Protein AF-A0A2S5RHC5-F1 (afdb_monomer_lite)

pLDDT: mean 72.17, std 14.77, range [28.19, 92.06]

Radius of gyration: 17.23 Å; chains: 1; bounding box: 43×35×52 Å

Structure (mmCIF, N/CA/C/O backbone):
data_AF-A0A2S5RHC5-F1
#
_entry.id   AF-A0A2S5RHC5-F1
#
loop_
_atom_site.group_PDB
_atom_site.id
_atom_site.type_symbol
_atom_site.label_atom_id
_atom_site.label_alt_id
_atom_site.label_comp_id
_atom_site.label_asym_id
_atom_site.label_entity_id
_atom_site.label_seq_id
_atom_site.pdbx_PDB_ins_code
_atom_site.Cartn_x
_atom_site.Cartn_y
_atom_site.Cartn_z
_atom_site.occupancy
_atom_site.B_iso_or_equiv
_atom_site.auth_seq_id
_atom_site.auth_comp_id
_atom_site.auth_asym_id
_atom_site.auth_atom_id
_atom_site.pdbx_PDB_model_num
ATOM 1 N N . MET A 1 1 ? 6.917 -11.623 29.628 1.00 33.06 1 MET A N 1
ATOM 2 C CA . MET A 1 1 ? 6.785 -12.112 28.233 1.00 33.06 1 MET A CA 1
ATOM 3 C C . MET A 1 1 ? 5.371 -12.634 27.978 1.00 33.06 1 MET A C 1
ATOM 5 O O . MET A 1 1 ? 5.090 -13.778 28.301 1.00 33.06 1 MET A O 1
ATOM 9 N N . LYS A 1 2 ? 4.450 -11.821 27.444 1.00 28.42 2 LYS A N 1
ATOM 10 C CA . LYS A 1 2 ? 3.124 -12.288 26.992 1.00 28.42 2 LYS A CA 1
ATOM 11 C C . LYS A 1 2 ? 2.667 -11.474 25.776 1.00 28.42 2 LYS A C 1
ATOM 13 O O . LYS A 1 2 ? 2.863 -10.267 25.736 1.00 28.42 2 LYS A O 1
ATOM 18 N N . ASN A 1 3 ? 2.019 -12.173 24.840 1.00 28.19 3 ASN A N 1
ATOM 19 C CA . ASN A 1 3 ? 1.296 -11.708 23.644 1.00 28.19 3 ASN A CA 1
ATOM 20 C C . ASN A 1 3 ? 2.018 -11.697 22.281 1.00 28.19 3 ASN A C 1
ATOM 22 O O . ASN A 1 3 ? 1.861 -10.777 21.483 1.00 28.19 3 ASN A O 1
ATOM 26 N N . HIS A 1 4 ? 2.568 -12.852 21.891 1.00 30.36 4 HIS A N 1
ATOM 27 C CA . HIS A 1 4 ? 2.699 -13.261 20.477 1.00 30.36 4 HIS A CA 1
ATOM 28 C C . HIS A 1 4 ? 1.343 -13.553 19.770 1.00 30.36 4 HIS A C 1
ATOM 30 O O . HIS A 1 4 ? 1.299 -14.203 18.727 1.00 30.36 4 HIS A O 1
ATOM 36 N N . LYS A 1 5 ? 0.204 -13.052 20.277 1.00 34.59 5 LYS A N 1
ATOM 37 C CA . LYS A 1 5 ? -1.137 -13.277 19.690 1.00 34.59 5 LYS A CA 1
ATOM 38 C C . LYS A 1 5 ? -1.526 -12.307 18.557 1.00 34.59 5 LYS A C 1
ATOM 40 O O . LYS A 1 5 ? -2.618 -12.429 18.015 1.00 34.59 5 LYS A O 1
ATOM 45 N N . LYS A 1 6 ? -0.654 -11.382 18.132 1.00 39.94 6 LYS A N 1
ATOM 46 C CA . LYS A 1 6 ? -0.991 -10.362 17.109 1.00 39.94 6 LYS A CA 1
ATOM 47 C C . LYS A 1 6 ? -0.843 -10.798 15.636 1.00 39.94 6 LYS A C 1
ATOM 49 O O . LYS A 1 6 ? -1.181 -10.027 14.750 1.00 39.94 6 LYS A O 1
ATOM 54 N N . ILE A 1 7 ? -0.390 -12.021 15.333 1.00 42.44 7 ILE A N 1
ATOM 55 C CA . ILE A 1 7 ? -0.030 -12.422 13.948 1.00 42.44 7 ILE A CA 1
ATOM 56 C C . ILE A 1 7 ? -1.183 -13.106 13.167 1.00 42.44 7 ILE A C 1
ATOM 58 O O . ILE A 1 7 ? -1.062 -13.341 11.966 1.00 42.44 7 ILE A O 1
ATOM 62 N N . LYS A 1 8 ? -2.345 -13.376 13.785 1.00 50.81 8 LYS A N 1
ATOM 63 C CA . LYS A 1 8 ? -3.479 -14.057 13.113 1.00 50.81 8 LYS A CA 1
ATOM 64 C C . LYS A 1 8 ? -4.635 -13.144 12.670 1.00 50.81 8 LYS A C 1
ATOM 66 O O . LYS A 1 8 ? -5.456 -13.590 11.873 1.00 50.81 8 LYS A O 1
ATOM 71 N N . SER A 1 9 ? -4.710 -11.895 13.130 1.00 56.66 9 SER A N 1
ATOM 72 C CA . SER A 1 9 ? -5.911 -11.058 12.961 1.00 56.66 9 SER A CA 1
ATOM 73 C C . SER A 1 9 ? -6.223 -10.686 11.509 1.00 56.66 9 SER A C 1
ATOM 75 O O . SER A 1 9 ? -7.387 -10.716 11.141 1.00 56.66 9 SER A O 1
ATOM 77 N N . TYR A 1 10 ? -5.232 -10.416 10.651 1.00 64.62 10 TYR A N 1
ATOM 78 C CA . TYR A 1 10 ? -5.491 -9.987 9.262 1.00 64.62 10 TYR A CA 1
ATOM 79 C C . TYR A 1 10 ? -5.946 -11.131 8.337 1.00 64.62 10 TYR A C 1
ATOM 81 O O . TYR A 1 10 ? -6.842 -10.951 7.516 1.00 64.62 10 TYR A O 1
ATOM 89 N N . LYS A 1 11 ? -5.387 -12.345 8.493 1.00 64.56 11 LYS A N 1
ATOM 90 C CA . LYS A 1 11 ? -5.892 -13.528 7.769 1.00 64.56 11 LYS A CA 1
ATOM 91 C C . LYS A 1 11 ? -7.331 -13.824 8.181 1.00 64.56 11 LYS A C 1
ATOM 93 O O . LYS A 1 11 ? -8.146 -14.185 7.341 1.00 64.56 11 LYS A O 1
ATOM 98 N N . ILE A 1 12 ? -7.625 -13.658 9.471 1.00 68.56 12 ILE A N 1
ATOM 99 C CA . ILE A 1 12 ? -8.970 -13.797 10.030 1.00 68.56 12 ILE A CA 1
ATOM 100 C C . ILE A 1 12 ? -9.882 -12.676 9.516 1.00 68.56 12 ILE A C 1
ATOM 102 O O . ILE A 1 12 ? -11.012 -12.962 9.154 1.00 68.56 12 ILE A O 1
ATOM 106 N N . PHE A 1 13 ? -9.391 -11.442 9.389 1.00 72.44 13 PHE A N 1
ATOM 107 C CA . PHE A 1 13 ? -10.148 -10.296 8.888 1.00 72.44 13 PHE A CA 1
ATOM 108 C C . PHE A 1 13 ? -10.743 -10.566 7.503 1.00 72.44 13 PHE A C 1
ATOM 110 O O . PHE A 1 13 ? -11.962 -10.582 7.355 1.00 72.44 13 PHE A O 1
ATOM 117 N N . ILE A 1 14 ? -9.911 -10.898 6.511 1.00 71.56 14 ILE A N 1
ATOM 118 C CA . ILE A 1 14 ? -10.403 -11.189 5.156 1.00 71.56 14 ILE A CA 1
ATOM 119 C C . ILE A 1 14 ? -11.199 -12.505 5.115 1.00 71.56 14 ILE A C 1
ATOM 121 O O . ILE A 1 14 ? -12.231 -12.582 4.449 1.00 71.56 14 ILE A O 1
ATOM 125 N N . LYS A 1 15 ? -10.775 -13.539 5.860 1.00 76.31 15 LYS A N 1
ATOM 126 C CA . LYS A 1 15 ? -11.473 -14.837 5.896 1.00 76.31 15 LYS A CA 1
ATOM 127 C C . LYS A 1 15 ? -12.881 -14.733 6.491 1.00 76.31 15 LYS A C 1
ATOM 129 O O . LYS A 1 15 ? -13.803 -15.331 5.943 1.00 76.31 15 LYS A O 1
ATOM 134 N N . ASN A 1 16 ? -13.057 -13.978 7.572 1.00 78.00 16 ASN A N 1
ATOM 135 C CA . ASN A 1 16 ? -14.348 -13.807 8.244 1.00 78.00 16 ASN A CA 1
ATOM 136 C C . ASN A 1 16 ? -15.338 -13.015 7.389 1.00 78.00 16 ASN A C 1
ATOM 138 O O . ASN A 1 16 ? -16.538 -13.237 7.477 1.00 78.00 16 ASN A O 1
ATOM 142 N N . HIS A 1 17 ? -14.833 -12.155 6.508 1.00 77.25 17 HIS A N 1
ATOM 143 C CA . HIS A 1 17 ? -15.648 -11.359 5.600 1.00 77.25 17 HIS A CA 1
ATOM 144 C C . HIS A 1 17 ? -15.632 -11.925 4.174 1.00 77.25 17 HIS A C 1
ATOM 146 O O . HIS A 1 17 ? -15.928 -11.210 3.225 1.00 77.25 17 HIS A O 1
ATOM 152 N N . LYS A 1 18 ? -15.310 -13.215 3.986 1.00 82.75 18 LYS A N 1
ATOM 153 C CA . LYS A 1 18 ? -15.152 -13.822 2.652 1.00 82.75 18 LYS A CA 1
ATOM 154 C C . LYS A 1 18 ? 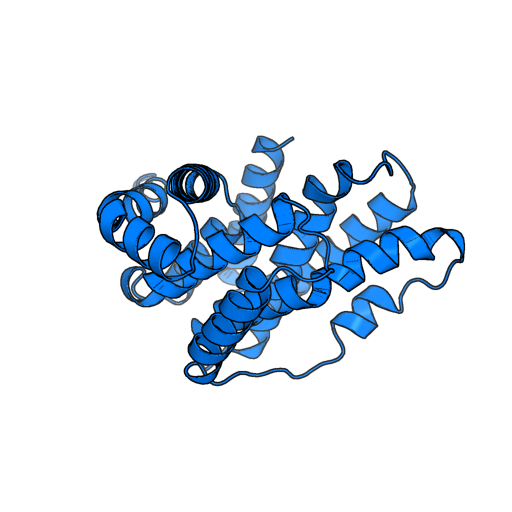-16.347 -13.567 1.727 1.00 82.75 18 LYS A C 1
ATOM 156 O O . LYS A 1 18 ? -16.134 -13.265 0.561 1.00 82.75 18 LYS A O 1
ATOM 161 N N . LYS A 1 19 ? -17.583 -13.666 2.229 1.00 82.94 19 LYS A N 1
ATOM 162 C CA . LYS A 1 19 ? -18.791 -13.397 1.426 1.00 82.94 19 LYS A CA 1
ATOM 163 C C . LYS A 1 19 ? -18.851 -11.942 0.949 1.00 82.94 19 LYS A C 1
ATOM 165 O O . LYS A 1 19 ? -19.176 -11.697 -0.204 1.00 82.94 19 LYS A O 1
ATOM 170 N N . ILE A 1 20 ? -18.498 -10.999 1.822 1.00 81.56 20 ILE A N 1
ATOM 171 C CA . ILE A 1 20 ? -18.487 -9.564 1.516 1.00 81.56 20 ILE A CA 1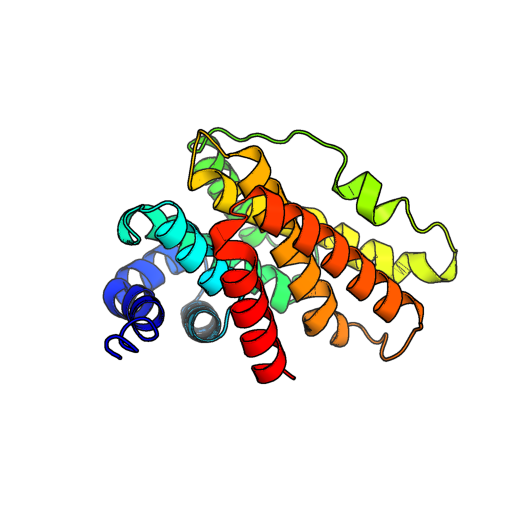
ATOM 172 C C . ILE A 1 20 ? -17.360 -9.262 0.521 1.00 81.56 20 ILE A C 1
ATOM 174 O O . ILE A 1 20 ? -17.606 -8.594 -0.473 1.00 81.56 20 ILE A O 1
ATOM 178 N N . PHE A 1 21 ? -16.170 -9.843 0.714 1.00 84.50 21 PHE A N 1
ATOM 179 C CA . PHE A 1 21 ? -15.061 -9.764 -0.241 1.00 84.50 21 PHE A CA 1
ATOM 180 C C . PHE A 1 21 ? -15.502 -10.235 -1.627 1.00 84.50 21 PHE A C 1
ATOM 182 O O . PHE A 1 21 ? -15.321 -9.529 -2.611 1.00 84.50 21 PHE A O 1
ATOM 189 N N . GLN A 1 22 ? -16.091 -11.434 -1.701 1.00 85.44 22 GLN A N 1
ATOM 190 C CA . GLN A 1 22 ? -16.540 -12.018 -2.962 1.00 85.44 22 GLN A CA 1
ATOM 191 C C . GLN A 1 22 ? -17.584 -11.136 -3.638 1.00 85.44 22 GLN A C 1
ATOM 193 O O . GLN A 1 22 ? -17.493 -10.943 -4.845 1.00 85.44 22 GLN A O 1
ATOM 198 N N . LYS A 1 23 ? -18.524 -10.579 -2.865 1.00 83.62 23 LYS A N 1
ATOM 199 C CA . LYS A 1 23 ? -19.531 -9.652 -3.375 1.00 83.62 23 LYS A CA 1
ATOM 200 C C . LYS A 1 23 ? -18.888 -8.394 -3.956 1.00 83.62 23 LYS A C 1
ATOM 202 O O . LYS A 1 23 ? -19.069 -8.156 -5.135 1.00 83.62 23 LYS A O 1
ATOM 207 N N . ILE A 1 24 ? -18.081 -7.664 -3.178 1.00 81.56 24 ILE A N 1
ATOM 208 C CA . ILE A 1 24 ? -17.430 -6.426 -3.643 1.00 81.56 24 ILE A CA 1
ATOM 209 C C . ILE A 1 24 ? -16.617 -6.697 -4.910 1.00 81.56 24 ILE A C 1
ATOM 211 O O . ILE A 1 24 ? -16.774 -6.003 -5.900 1.00 81.56 24 ILE A O 1
ATOM 215 N N . VAL A 1 25 ? -15.789 -7.744 -4.918 1.00 81.06 25 VAL A N 1
ATOM 216 C CA . VAL A 1 25 ? -14.954 -8.061 -6.085 1.00 81.06 25 VAL A CA 1
ATOM 217 C C . VAL A 1 25 ? -15.808 -8.463 -7.297 1.00 81.06 25 VAL A C 1
ATOM 219 O O . VAL A 1 25 ? -15.482 -8.079 -8.410 1.00 81.06 25 VAL A O 1
ATOM 222 N N . SER A 1 26 ? -16.924 -9.170 -7.108 1.00 82.38 26 SER A N 1
ATOM 223 C CA . SER A 1 26 ? -17.834 -9.500 -8.221 1.00 82.38 26 SER A CA 1
ATOM 224 C C . SER A 1 26 ? -18.594 -8.271 -8.730 1.00 82.38 26 SER A C 1
ATOM 226 O O . SER A 1 26 ? -18.752 -8.115 -9.936 1.00 82.38 26 SER A O 1
ATOM 228 N N . ASP A 1 27 ? -19.015 -7.375 -7.832 1.00 80.44 27 ASP A N 1
ATOM 229 C CA . ASP A 1 27 ? -19.667 -6.102 -8.172 1.00 80.44 27 ASP A CA 1
ATOM 230 C C . ASP A 1 27 ? -18.723 -5.209 -9.003 1.00 80.44 27 ASP A C 1
ATOM 232 O O . ASP A 1 27 ? -19.178 -4.419 -9.833 1.00 80.44 27 ASP A O 1
ATOM 236 N N . GLU A 1 28 ? -17.406 -5.371 -8.838 1.00 73.75 28 GLU A N 1
ATOM 237 C CA . GLU A 1 28 ? -16.359 -4.744 -9.656 1.00 73.75 28 GLU A CA 1
ATOM 238 C C . GLU A 1 28 ? -16.105 -5.435 -11.011 1.00 73.75 28 GLU A C 1
ATOM 240 O O . GLU A 1 28 ? -15.203 -5.029 -11.737 1.00 73.75 28 GLU A O 1
ATOM 245 N N . GLY A 1 29 ? -16.907 -6.436 -11.387 1.00 75.81 29 GLY A N 1
ATOM 246 C CA . GLY A 1 29 ? -16.862 -7.082 -12.704 1.00 75.81 29 GLY A CA 1
ATOM 247 C C . GLY A 1 29 ? -15.912 -8.276 -12.803 1.00 75.81 29 GLY A C 1
ATOM 248 O O . GLY A 1 29 ? -15.715 -8.810 -13.891 1.00 75.81 29 GLY A O 1
ATOM 249 N N . PHE A 1 30 ? -15.329 -8.726 -11.690 1.00 79.12 30 PHE A N 1
ATOM 250 C CA . PHE A 1 30 ? -14.419 -9.867 -11.702 1.00 79.12 30 PHE A CA 1
ATOM 251 C C . PHE A 1 30 ? -15.170 -11.198 -11.677 1.00 79.12 30 PHE A C 1
ATOM 253 O O . PHE A 1 30 ? -16.080 -11.416 -10.875 1.00 79.12 30 PHE A O 1
ATOM 260 N N . ASP A 1 31 ? -14.715 -12.142 -12.497 1.00 81.75 31 ASP A N 1
ATOM 261 C CA . ASP A 1 31 ? -15.273 -13.488 -12.525 1.00 81.75 31 ASP A CA 1
ATOM 262 C C . ASP A 1 31 ? -14.878 -14.321 -11.283 1.00 81.75 31 ASP A C 1
ATOM 264 O O . ASP A 1 31 ? -13.947 -14.021 -10.527 1.00 81.75 31 ASP A O 1
ATOM 268 N N . ASN A 1 32 ? -15.560 -15.451 -11.085 1.00 84.50 32 ASN A N 1
ATOM 269 C CA . ASN A 1 32 ? -15.313 -16.352 -9.954 1.00 84.50 32 ASN A CA 1
ATOM 270 C C . ASN A 1 32 ? -13.871 -16.902 -9.879 1.00 84.50 32 ASN A C 1
ATOM 272 O O . ASN A 1 32 ? -13.392 -17.234 -8.787 1.00 84.50 32 ASN A O 1
ATOM 276 N N . SER A 1 33 ? -13.183 -17.055 -11.012 1.00 85.25 33 SER A N 1
ATOM 277 C CA . SER A 1 33 ? -11.781 -17.484 -11.069 1.00 85.25 33 SER A CA 1
ATOM 278 C C . SER A 1 33 ? -10.860 -16.369 -10.576 1.00 85.25 33 SER A C 1
ATOM 280 O O . SER A 1 33 ? -10.027 -16.601 -9.693 1.00 85.25 33 SER A O 1
ATOM 282 N N . GLN A 1 34 ? -11.056 -15.148 -11.068 1.00 83.56 34 GLN A N 1
ATOM 283 C CA . GLN A 1 34 ? -10.333 -13.950 -10.658 1.00 83.56 34 GLN A CA 1
ATOM 284 C C . GLN A 1 34 ? -10.551 -13.664 -9.168 1.00 83.56 34 GLN A C 1
ATOM 286 O O . GLN A 1 34 ? -9.577 -13.547 -8.427 1.00 83.56 34 GLN A O 1
ATOM 291 N N . VAL A 1 35 ? -11.794 -13.708 -8.676 1.00 84.94 35 VAL A N 1
ATOM 292 C CA . VAL A 1 35 ? -12.130 -13.556 -7.246 1.00 84.94 35 VAL A CA 1
ATOM 293 C C . VAL A 1 35 ? -11.329 -14.531 -6.374 1.00 84.94 35 VAL A C 1
ATOM 295 O O . VAL A 1 35 ? -10.769 -14.148 -5.342 1.00 84.94 35 VAL A O 1
ATOM 298 N N . LYS A 1 36 ? -11.221 -15.806 -6.778 1.00 84.75 36 LYS A N 1
ATOM 299 C CA . LYS A 1 36 ? -10.418 -16.807 -6.052 1.00 84.75 36 LYS A CA 1
ATOM 300 C C . LYS A 1 36 ? -8.931 -16.452 -6.049 1.00 84.75 36 LYS A C 1
ATOM 302 O O . LYS A 1 36 ? -8.268 -16.660 -5.029 1.00 84.75 36 LYS A O 1
ATOM 307 N N . LYS A 1 37 ? -8.397 -15.943 -7.163 1.00 83.19 37 LYS A N 1
ATOM 308 C CA . LYS A 1 37 ? -6.991 -15.529 -7.262 1.00 83.19 37 LYS A CA 1
ATOM 309 C C . LYS A 1 37 ? -6.711 -14.290 -6.400 1.00 83.19 37 LYS A C 1
ATOM 311 O O . LYS A 1 37 ? -5.777 -14.332 -5.600 1.00 83.19 37 LYS A O 1
ATOM 316 N N . ILE A 1 38 ? -7.565 -13.265 -6.440 1.00 82.75 38 ILE A N 1
ATOM 317 C CA . ILE A 1 38 ? -7.449 -12.059 -5.596 1.00 82.75 38 ILE A CA 1
ATOM 318 C C . ILE A 1 38 ? -7.560 -12.433 -4.107 1.00 82.75 38 ILE A C 1
ATOM 320 O O . ILE A 1 38 ? -6.755 -11.996 -3.282 1.00 82.75 38 ILE A O 1
ATOM 324 N N . PHE A 1 39 ? -8.479 -13.334 -3.741 1.00 83.81 39 PHE A N 1
ATOM 325 C CA . PHE A 1 39 ? -8.569 -13.828 -2.363 1.00 83.81 39 PHE A CA 1
ATOM 326 C C . PHE A 1 39 ? -7.277 -14.526 -1.911 1.00 83.81 39 PHE A C 1
ATOM 328 O O . PHE A 1 39 ? -6.849 -14.353 -0.768 1.00 83.81 39 PHE A O 1
ATOM 335 N N . LYS A 1 40 ? -6.618 -15.297 -2.786 1.00 81.75 40 LYS A N 1
ATOM 336 C CA . LYS A 1 40 ? -5.313 -15.904 -2.474 1.00 81.75 40 LYS A CA 1
ATOM 337 C C . LYS A 1 40 ? -4.217 -14.845 -2.311 1.00 81.75 40 LYS A C 1
ATOM 339 O O . LYS A 1 40 ? -3.423 -14.971 -1.377 1.00 81.75 40 LYS A O 1
ATOM 344 N N . LEU A 1 41 ? -4.208 -13.795 -3.142 1.00 76.81 41 LEU A N 1
ATOM 345 C CA . LEU A 1 41 ? -3.271 -12.671 -2.999 1.00 76.81 41 LEU A CA 1
ATOM 346 C C . LEU A 1 41 ? -3.370 -12.021 -1.620 1.00 76.81 41 LEU A C 1
ATOM 348 O O . LEU A 1 41 ? -2.339 -11.732 -1.014 1.00 76.81 41 LEU A O 1
ATOM 352 N N . SER A 1 42 ? -4.577 -11.889 -1.060 1.00 75.69 42 SER A N 1
ATOM 353 C CA . SER A 1 42 ? -4.774 -11.298 0.275 1.00 75.69 42 SER A CA 1
ATOM 354 C C . SER A 1 42 ? -3.961 -11.953 1.388 1.00 75.69 42 SER A C 1
ATOM 356 O O . SER A 1 42 ? -3.569 -11.311 2.363 1.00 75.69 42 SER A O 1
ATOM 358 N N . GLN A 1 43 ? -3.645 -13.237 1.234 1.00 73.00 43 GLN A N 1
ATOM 359 C CA . GLN A 1 43 ? -2.899 -13.984 2.235 1.00 73.00 43 GLN A CA 1
ATOM 360 C C . GLN A 1 43 ? -1.405 -13.654 2.219 1.00 73.00 43 GLN A C 1
ATOM 362 O O . GLN A 1 43 ? -0.733 -13.878 3.232 1.00 73.00 43 GLN A O 1
ATOM 367 N N . LYS A 1 44 ? -0.886 -13.132 1.103 1.00 74.44 44 LYS A N 1
ATOM 368 C CA . LYS A 1 44 ? 0.539 -12.850 0.869 1.00 74.44 44 LYS A CA 1
ATOM 369 C C . LYS A 1 44 ? 0.844 -11.366 0.629 1.00 74.44 44 LYS A C 1
ATOM 371 O O . LYS A 1 44 ? 2.000 -10.986 0.736 1.00 74.44 44 LYS A O 1
ATOM 376 N N . ASN A 1 45 ? -0.164 -10.536 0.371 1.00 79.94 45 ASN A N 1
ATOM 377 C CA . ASN A 1 45 ? 0.013 -9.127 0.031 1.00 79.94 45 ASN A CA 1
ATOM 378 C C . ASN A 1 45 ? 0.633 -8.328 1.198 1.00 79.94 45 ASN A C 1
ATOM 380 O O . ASN A 1 45 ? 0.031 -8.200 2.268 1.00 79.94 45 ASN A O 1
ATOM 384 N N . ILE A 1 46 ? 1.852 -7.817 0.992 1.00 81.94 46 ILE A N 1
ATOM 385 C CA . ILE A 1 46 ? 2.605 -7.049 1.994 1.00 81.94 46 ILE A CA 1
ATOM 386 C C . ILE A 1 46 ? 1.987 -5.663 2.208 1.00 81.94 46 ILE A C 1
ATOM 388 O O . ILE A 1 46 ? 1.846 -5.250 3.358 1.00 81.94 46 ILE A O 1
ATOM 392 N N . ILE A 1 47 ? 1.552 -4.988 1.140 1.00 86.75 47 ILE A N 1
ATOM 393 C CA . ILE A 1 47 ? 0.928 -3.655 1.205 1.00 86.75 47 ILE A CA 1
ATOM 394 C C . ILE A 1 47 ? -0.300 -3.691 2.119 1.00 86.75 47 ILE A C 1
ATOM 396 O O . ILE A 1 47 ? -0.398 -2.896 3.049 1.00 86.75 47 ILE A O 1
ATOM 400 N N . LEU A 1 48 ? -1.189 -4.674 1.939 1.00 88.44 48 LEU A N 1
ATOM 401 C CA . LEU A 1 48 ? -2.365 -4.871 2.789 1.00 88.44 48 LEU A CA 1
ATOM 402 C C . LEU A 1 48 ? -1.977 -5.075 4.260 1.00 88.44 48 LEU A C 1
ATOM 404 O O . LEU A 1 48 ? -2.628 -4.557 5.165 1.00 88.44 48 LEU A O 1
ATOM 408 N N . ARG A 1 49 ? -0.920 -5.844 4.532 1.00 86.19 49 ARG A N 1
ATOM 409 C CA . ARG A 1 49 ? -0.471 -6.077 5.912 1.00 86.19 49 ARG A CA 1
ATOM 410 C C . ARG A 1 49 ? 0.078 -4.807 6.552 1.00 86.19 49 ARG A C 1
ATOM 412 O O . ARG A 1 49 ? -0.178 -4.578 7.733 1.00 86.19 49 ARG A O 1
ATOM 419 N N . LEU A 1 50 ? 0.831 -4.012 5.796 1.00 87.94 50 LEU A N 1
ATOM 420 C CA . LEU A 1 50 ? 1.349 -2.727 6.256 1.00 87.94 50 LEU A CA 1
ATOM 421 C C . LEU A 1 50 ? 0.214 -1.735 6.489 1.00 87.94 50 LEU A C 1
ATOM 423 O O . LEU A 1 50 ? 0.167 -1.142 7.559 1.00 87.94 50 LEU A O 1
ATOM 427 N N . PHE A 1 51 ? -0.760 -1.665 5.583 1.00 91.31 51 PHE A N 1
ATOM 428 C CA . PHE A 1 51 ? -1.977 -0.878 5.762 1.00 91.31 51 PHE A CA 1
ATOM 429 C C . PHE A 1 51 ? -2.687 -1.218 7.081 1.00 91.31 51 PHE A C 1
ATOM 431 O O . PHE A 1 51 ? -2.865 -0.355 7.935 1.00 91.31 51 PHE A O 1
ATOM 438 N N . LEU A 1 52 ? -3.001 -2.496 7.320 1.00 88.88 52 LEU A N 1
ATOM 439 C CA . LEU A 1 52 ? -3.686 -2.922 8.548 1.00 88.88 52 LEU A CA 1
ATOM 440 C C . LEU A 1 52 ? -2.842 -2.705 9.815 1.00 88.88 52 LEU A C 1
ATOM 442 O O . LEU A 1 52 ? -3.395 -2.463 10.893 1.00 88.88 52 LEU A O 1
ATOM 446 N N . ASN A 1 53 ? -1.509 -2.782 9.711 1.00 85.69 53 ASN A N 1
ATOM 447 C CA . ASN A 1 53 ? -0.643 -2.364 10.809 1.00 85.69 53 ASN A CA 1
ATOM 448 C C . ASN A 1 53 ? -0.847 -0.874 11.075 1.00 85.69 53 ASN A C 1
ATOM 450 O O . ASN A 1 53 ? -1.179 -0.546 12.203 1.00 85.69 53 ASN A O 1
ATOM 454 N N . VAL A 1 54 ? -0.713 -0.004 10.071 1.00 88.75 54 VAL A N 1
ATOM 455 C CA . VAL A 1 54 ? -0.872 1.450 10.230 1.00 88.75 54 VAL A CA 1
ATOM 456 C C . VAL A 1 54 ? -2.235 1.809 10.828 1.00 88.75 54 VAL A C 1
ATOM 458 O O . VAL A 1 54 ? -2.276 2.557 11.798 1.00 88.75 54 VAL A O 1
ATOM 461 N N . VAL A 1 55 ? -3.329 1.181 10.382 1.00 89.56 55 VAL A N 1
ATOM 462 C CA . VAL A 1 55 ? -4.663 1.336 11.003 1.00 89.56 55 VAL A CA 1
ATOM 463 C C . VAL A 1 55 ? -4.624 1.019 12.507 1.00 89.56 55 VAL A C 1
ATOM 465 O O . VAL A 1 55 ? -5.191 1.742 13.325 1.00 89.56 55 VAL A O 1
ATOM 468 N N . THR A 1 56 ? -3.914 -0.047 12.893 1.00 85.56 56 THR A N 1
ATOM 469 C CA . THR A 1 56 ? -3.731 -0.432 14.304 1.00 85.56 56 THR A CA 1
ATOM 470 C C . THR A 1 56 ? -2.859 0.570 15.072 1.00 85.56 56 THR A C 1
ATOM 472 O O . THR A 1 56 ? -3.117 0.822 16.248 1.00 85.56 56 THR A O 1
ATOM 475 N N . ILE A 1 57 ? -1.822 1.123 14.435 1.00 84.69 57 ILE A N 1
ATOM 476 C CA . ILE A 1 57 ? -0.914 2.128 15.018 1.00 84.69 57 ILE A CA 1
ATOM 477 C C . ILE A 1 57 ? -1.676 3.413 15.328 1.00 84.69 57 ILE A C 1
ATOM 479 O O . ILE A 1 57 ? -1.578 3.930 16.439 1.00 84.69 57 ILE A O 1
ATOM 483 N N . GLU A 1 58 ? -2.508 3.848 14.386 1.00 86.25 58 GLU A N 1
ATOM 484 C CA . GLU A 1 58 ? -3.409 4.997 14.512 1.00 86.25 58 GLU A CA 1
ATOM 485 C C . GLU A 1 58 ? -4.621 4.703 15.419 1.00 86.25 58 GLU A C 1
ATOM 487 O O . GLU A 1 58 ? -5.544 5.509 15.527 1.00 86.25 58 GLU A O 1
ATOM 492 N N . LYS A 1 59 ? -4.617 3.544 16.100 1.00 87.38 59 LYS A N 1
ATOM 493 C CA . LYS A 1 59 ? -5.631 3.094 17.065 1.00 87.38 59 LYS A CA 1
ATOM 494 C C . LYS A 1 59 ? -7.054 3.097 16.496 1.00 87.38 59 LYS A C 1
ATOM 496 O O . LYS A 1 59 ? -8.016 3.288 17.237 1.00 87.38 59 LYS A O 1
ATOM 501 N N . LYS A 1 60 ? -7.203 2.868 15.191 1.00 88.31 60 LYS A N 1
ATOM 502 C CA . LYS A 1 60 ? -8.509 2.798 14.532 1.00 88.31 60 LYS A CA 1
ATOM 503 C C . LYS A 1 60 ? -9.044 1.362 14.495 1.00 88.31 60 LYS A C 1
ATOM 505 O O . LYS A 1 60 ? -8.297 0.384 14.592 1.00 88.31 60 LYS A O 1
ATOM 510 N N . HIS A 1 61 ? -10.358 1.220 14.332 1.00 86.62 61 HIS A N 1
ATOM 511 C CA . HIS A 1 61 ? -11.003 -0.086 14.207 1.00 86.62 61 HIS A CA 1
ATOM 512 C C . HIS A 1 61 ? -10.785 -0.676 12.809 1.00 86.62 61 HIS A C 1
ATOM 514 O O . HIS A 1 61 ? -11.220 -0.105 11.817 1.00 86.62 61 HIS A O 1
ATOM 520 N N . LEU A 1 62 ? -10.165 -1.860 12.729 1.00 85.12 62 LEU A N 1
ATOM 521 C CA . LEU A 1 62 ? -9.862 -2.528 11.452 1.00 85.12 62 LEU A CA 1
ATOM 522 C C . LEU A 1 62 ? -11.100 -2.736 10.563 1.00 85.12 62 LEU A C 1
ATOM 524 O O . LEU A 1 62 ? -11.001 -2.619 9.348 1.00 85.12 62 LEU A O 1
ATOM 528 N N . SER A 1 63 ? -12.261 -3.037 11.156 1.00 83.62 63 SER A N 1
ATOM 529 C CA . SER A 1 63 ? -13.530 -3.235 10.436 1.00 83.62 63 SER A CA 1
ATOM 530 C C . SER A 1 63 ? -14.004 -2.005 9.675 1.00 83.62 63 SER A C 1
ATOM 532 O O . SER A 1 63 ? -14.676 -2.164 8.663 1.00 83.62 63 SER A O 1
ATOM 534 N N . SER A 1 64 ? -13.625 -0.805 10.117 1.00 86.81 64 SER A N 1
ATOM 535 C CA . SER A 1 64 ? -13.955 0.442 9.424 1.00 86.81 64 SER A CA 1
ATOM 536 C C . SER A 1 64 ? -13.206 0.601 8.102 1.00 86.81 64 SER A 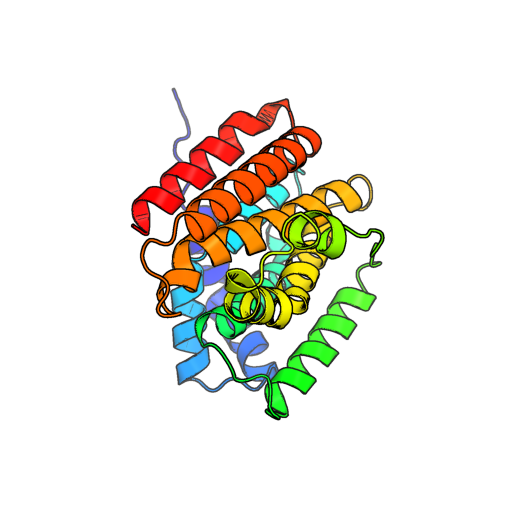C 1
ATOM 538 O O . SER A 1 64 ? -13.650 1.379 7.275 1.00 86.81 64 SER A O 1
ATOM 540 N N . PHE A 1 65 ? -12.120 -0.156 7.893 1.00 87.69 65 PHE A N 1
ATOM 541 C CA . PHE A 1 65 ? -11.249 -0.058 6.717 1.00 87.69 65 PHE A CA 1
ATOM 542 C C . PHE A 1 65 ? -11.350 -1.279 5.790 1.00 87.69 65 PHE A C 1
ATOM 544 O O . PHE A 1 65 ? -10.391 -1.678 5.120 1.00 87.69 65 PHE A O 1
ATOM 551 N N . TYR A 1 66 ? -12.489 -1.975 5.827 1.00 86.75 66 TYR A N 1
ATOM 552 C CA . TYR A 1 66 ? -12.670 -3.209 5.068 1.00 86.75 66 TYR A CA 1
ATOM 553 C C . TYR A 1 66 ? -12.698 -2.968 3.554 1.00 86.75 66 TYR A C 1
ATOM 555 O O . TYR A 1 66 ? -12.094 -3.734 2.802 1.00 86.75 66 TYR A O 1
ATOM 563 N N . ASN A 1 67 ? -13.359 -1.899 3.109 1.00 86.44 67 ASN A N 1
ATOM 564 C CA . ASN A 1 67 ? -13.471 -1.573 1.689 1.00 86.44 67 ASN A CA 1
ATOM 565 C C . ASN A 1 67 ? -12.104 -1.178 1.122 1.00 86.44 67 ASN A C 1
ATOM 567 O O . ASN A 1 67 ? -11.687 -1.702 0.096 1.00 86.44 67 ASN A O 1
ATOM 571 N N . GLU A 1 68 ? -11.362 -0.349 1.846 1.00 90.62 68 GLU A N 1
ATOM 572 C CA . GLU A 1 68 ? -9.983 0.057 1.582 1.00 90.62 68 GLU A CA 1
ATOM 573 C C . GLU A 1 68 ? -9.073 -1.160 1.411 1.00 90.62 68 GLU A C 1
ATOM 575 O O . GLU A 1 68 ? -8.322 -1.262 0.440 1.00 90.62 68 GLU A O 1
ATOM 580 N N . ALA A 1 69 ? -9.182 -2.130 2.324 1.00 89.31 69 ALA A N 1
ATOM 581 C CA . ALA A 1 69 ? -8.442 -3.381 2.244 1.00 89.31 69 ALA A CA 1
ATOM 582 C C . ALA A 1 69 ? -8.784 -4.186 0.977 1.00 89.31 69 ALA A C 1
ATOM 584 O O . ALA A 1 69 ? -7.889 -4.777 0.373 1.00 89.31 69 ALA A O 1
ATOM 585 N N . VAL A 1 70 ? -10.055 -4.217 0.562 1.00 87.56 70 VAL A N 1
ATOM 586 C CA . VAL A 1 70 ? -10.486 -4.889 -0.675 1.00 87.56 70 VAL A CA 1
ATOM 587 C C . VAL A 1 70 ? -9.958 -4.144 -1.903 1.00 87.56 70 VAL A C 1
ATOM 589 O O . VAL A 1 70 ? -9.376 -4.774 -2.785 1.00 87.56 70 VAL A O 1
ATOM 592 N N . PHE A 1 71 ? -10.070 -2.815 -1.938 1.00 88.44 71 PHE A N 1
ATOM 593 C CA . PHE A 1 71 ? -9.563 -1.992 -3.036 1.00 88.44 71 PHE A CA 1
ATOM 594 C C . PHE A 1 71 ? -8.047 -2.116 -3.204 1.00 88.44 71 PHE A C 1
ATOM 596 O O . PHE A 1 71 ? -7.585 -2.276 -4.332 1.00 88.44 71 PHE A O 1
ATOM 603 N N . LEU A 1 72 ? -7.269 -2.166 -2.115 1.00 90.00 72 LEU A N 1
ATOM 604 C CA . LEU A 1 72 ? -5.827 -2.445 -2.179 1.00 90.00 72 LEU A CA 1
ATOM 605 C C . LEU A 1 72 ? -5.517 -3.793 -2.842 1.00 90.00 72 LEU A C 1
ATOM 607 O O . LEU A 1 72 ? -4.545 -3.909 -3.589 1.00 90.00 72 LEU A O 1
ATOM 611 N N . LEU A 1 73 ? -6.332 -4.819 -2.588 1.00 87.81 73 LEU A N 1
ATOM 612 C CA . LEU A 1 73 ? -6.147 -6.132 -3.207 1.00 87.81 73 LEU A CA 1
ATOM 613 C C . LEU A 1 73 ? -6.461 -6.123 -4.698 1.00 87.81 73 LEU A C 1
ATOM 615 O O . LEU A 1 73 ? -5.749 -6.777 -5.460 1.00 87.81 73 LEU A O 1
ATOM 619 N N . ILE A 1 74 ? -7.493 -5.386 -5.106 1.00 84.31 74 ILE A N 1
ATOM 620 C CA . ILE A 1 74 ? -7.852 -5.233 -6.516 1.00 84.31 74 ILE A CA 1
ATOM 621 C C . ILE A 1 74 ? -6.786 -4.407 -7.253 1.00 84.31 74 ILE A C 1
ATOM 623 O O . ILE A 1 74 ? -6.331 -4.822 -8.315 1.00 84.31 74 ILE A O 1
ATOM 627 N N . ILE A 1 75 ? -6.307 -3.300 -6.670 1.00 85.25 75 ILE A N 1
ATOM 628 C CA . ILE A 1 75 ? -5.190 -2.517 -7.230 1.00 85.25 75 ILE A CA 1
ATOM 629 C C . ILE A 1 75 ? -3.978 -3.423 -7.438 1.00 85.25 75 ILE A C 1
ATOM 631 O O . ILE A 1 75 ? -3.421 -3.475 -8.528 1.00 85.25 75 ILE A O 1
ATOM 635 N N . PHE A 1 76 ? -3.596 -4.193 -6.419 1.00 81.56 76 PHE A N 1
ATOM 636 C CA . PHE A 1 76 ? -2.441 -5.075 -6.528 1.00 81.56 76 PHE A CA 1
ATOM 637 C C . PHE A 1 76 ? -2.630 -6.168 -7.583 1.00 81.56 76 PHE A C 1
ATOM 639 O O . PHE A 1 76 ? -1.678 -6.495 -8.279 1.00 81.56 76 PHE A O 1
ATOM 646 N N . TRP A 1 77 ? -3.849 -6.692 -7.752 1.00 81.19 77 TRP A N 1
ATOM 647 C CA . TRP A 1 77 ? -4.178 -7.605 -8.848 1.00 81.19 77 TRP A CA 1
ATOM 648 C C . TRP A 1 77 ? -3.906 -6.977 -10.224 1.00 81.19 77 TRP A C 1
ATOM 650 O O . TRP A 1 77 ? -3.334 -7.649 -11.084 1.00 81.19 77 TRP A O 1
ATOM 660 N N . PHE A 1 78 ? -4.247 -5.700 -10.425 1.00 77.94 78 PHE A N 1
ATOM 661 C CA . PHE A 1 78 ? -3.929 -4.978 -11.663 1.00 77.94 78 PHE A CA 1
ATOM 662 C C . PHE A 1 78 ? -2.426 -4.769 -11.867 1.00 77.94 78 PHE A C 1
ATOM 664 O O . PHE A 1 78 ? -1.945 -4.903 -12.992 1.00 77.94 78 PHE A O 1
ATOM 671 N N . ILE A 1 79 ? -1.684 -4.469 -10.797 1.00 75.94 79 ILE A N 1
ATOM 672 C CA . ILE A 1 79 ? -0.224 -4.328 -10.868 1.00 75.94 79 ILE A CA 1
ATOM 673 C C . ILE A 1 79 ? 0.421 -5.686 -11.231 1.00 75.94 79 ILE A C 1
ATOM 675 O O . ILE A 1 79 ? 1.254 -5.743 -12.129 1.00 75.94 79 ILE A O 1
ATOM 679 N N . ASP A 1 80 ? -0.020 -6.790 -10.613 1.00 72.81 80 ASP A N 1
ATOM 680 C CA . ASP A 1 80 ? 0.576 -8.131 -10.766 1.00 72.81 80 ASP A CA 1
ATOM 681 C C . ASP A 1 80 ? 0.340 -8.806 -12.126 1.00 72.81 80 ASP A C 1
ATOM 683 O O . ASP A 1 80 ? 1.172 -9.605 -12.573 1.00 72.81 80 ASP A O 1
ATOM 687 N N . ASN A 1 81 ? -0.828 -8.567 -12.731 1.00 70.31 81 ASN A N 1
ATOM 688 C CA . ASN A 1 81 ? -1.244 -9.211 -13.985 1.00 70.31 81 ASN A CA 1
ATOM 689 C C . ASN A 1 81 ? -0.880 -8.391 -15.222 1.00 70.31 81 ASN A C 1
ATOM 691 O O . ASN A 1 81 ? -1.324 -8.730 -16.312 1.00 70.31 81 ASN A O 1
ATOM 695 N N . ASP A 1 82 ? -0.106 -7.324 -15.028 1.00 57.66 82 ASP A N 1
ATOM 696 C CA . ASP A 1 82 ? 0.410 -6.456 -16.076 1.00 57.66 82 ASP A CA 1
ATOM 697 C C . ASP A 1 82 ? -0.623 -6.133 -17.163 1.00 57.66 82 ASP A C 1
ATOM 699 O O . ASP A 1 82 ? -0.344 -6.221 -18.354 1.00 57.66 82 ASP A O 1
ATOM 703 N N . PHE A 1 83 ? -1.855 -5.808 -16.740 1.00 53.56 83 PHE A N 1
ATOM 704 C CA . PHE A 1 83 ? -2.927 -5.494 -17.679 1.00 53.56 83 PHE A CA 1
ATOM 705 C C . PHE A 1 83 ? -2.445 -4.363 -18.581 1.00 53.56 83 PHE A C 1
ATOM 707 O O . PHE A 1 83 ? -2.168 -3.255 -18.101 1.00 53.56 83 PHE A O 1
ATOM 714 N N . GLU A 1 84 ? -2.283 -4.681 -19.867 1.00 46.34 84 GLU A N 1
ATOM 715 C CA . GLU A 1 84 ? -1.866 -3.712 -20.859 1.00 46.34 84 GLU A CA 1
ATOM 716 C C . GLU A 1 84 ? -2.831 -2.535 -20.789 1.00 46.34 84 GLU A C 1
ATOM 718 O O . GLU A 1 84 ? -4.051 -2.681 -20.856 1.00 46.34 84 GLU A O 1
ATOM 723 N N . TYR A 1 85 ? -2.253 -1.345 -20.666 1.00 42.56 85 TYR A N 1
ATOM 724 C CA . TYR A 1 85 ? -2.915 -0.045 -20.573 1.00 42.56 85 TYR A CA 1
ATOM 725 C C . TYR A 1 85 ? -3.922 0.229 -21.718 1.00 42.56 85 TYR A C 1
ATOM 727 O O . TYR A 1 85 ? -4.658 1.215 -21.706 1.00 42.56 85 TYR A O 1
ATOM 735 N N . LYS A 1 86 ? -4.001 -0.650 -22.722 1.00 43.94 86 LYS A N 1
ATOM 736 C CA . LYS A 1 86 ? -4.873 -0.529 -23.884 1.00 43.94 86 LYS A CA 1
ATOM 737 C C . LYS A 1 86 ? -6.213 -1.255 -23.664 1.00 43.94 86 LYS A C 1
ATOM 739 O O . LYS A 1 86 ? -6.377 -2.415 -24.009 1.00 43.94 86 LYS A O 1
ATOM 744 N N . LYS A 1 87 ? -7.208 -0.475 -23.221 1.00 46.81 87 LYS A N 1
ATOM 745 C CA . LYS A 1 87 ? -8.653 -0.632 -23.521 1.00 46.81 87 LYS A CA 1
ATOM 746 C C . LYS A 1 87 ? -9.444 -1.800 -22.895 1.00 46.81 87 LYS A C 1
ATOM 748 O O . LYS A 1 87 ? -10.385 -2.270 -23.526 1.00 46.81 87 LYS A O 1
ATOM 753 N N . ASN A 1 88 ? -9.211 -2.195 -21.645 1.00 63.03 88 ASN A N 1
ATOM 754 C CA . ASN A 1 88 ? -10.245 -2.969 -20.937 1.00 63.03 88 ASN A CA 1
ATOM 755 C C . ASN A 1 88 ? -11.213 -2.030 -20.206 1.00 63.03 88 ASN A C 1
ATOM 757 O O . ASN A 1 88 ? -10.841 -1.335 -19.260 1.00 63.03 88 ASN A O 1
ATOM 761 N N . GLN A 1 89 ? -12.468 -2.014 -20.661 1.00 66.25 89 GLN A N 1
ATOM 762 C CA . GLN A 1 89 ? -13.568 -1.236 -20.081 1.00 66.25 89 GLN A CA 1
ATOM 763 C C . GLN A 1 89 ? -13.741 -1.522 -18.578 1.00 66.25 89 GLN A C 1
ATOM 765 O O . GLN A 1 89 ? -14.049 -0.614 -17.809 1.00 66.25 89 GLN A O 1
ATOM 770 N N . ASP A 1 90 ? -13.415 -2.739 -18.140 1.00 67.06 90 ASP A N 1
ATOM 771 C CA . ASP A 1 90 ? -13.438 -3.158 -16.734 1.00 67.06 90 ASP A CA 1
ATOM 772 C C . ASP A 1 90 ? -12.450 -2.377 -15.859 1.00 67.06 90 ASP A C 1
ATOM 774 O O . ASP A 1 90 ? -12.784 -1.962 -14.750 1.00 67.06 90 ASP A O 1
ATOM 778 N N . GLN A 1 91 ? -11.244 -2.099 -16.363 1.00 66.88 91 GLN A N 1
ATOM 779 C CA . GLN A 1 91 ? -10.243 -1.322 -15.630 1.00 66.88 91 GLN A CA 1
ATOM 780 C C . GLN A 1 91 ? -10.660 0.145 -15.510 1.00 66.88 91 GLN A C 1
ATOM 782 O O . GLN A 1 91 ? -10.472 0.754 -14.457 1.00 66.88 91 GLN A O 1
ATOM 787 N N . PHE A 1 92 ? -11.241 0.709 -16.571 1.00 71.12 92 PHE A N 1
ATOM 788 C CA . PHE A 1 92 ? -11.792 2.062 -16.533 1.00 71.12 92 PHE A CA 1
ATOM 789 C C . PHE A 1 92 ? -12.935 2.155 -15.518 1.00 71.12 92 PHE A C 1
ATOM 791 O O . PHE A 1 92 ? -12.912 3.025 -14.649 1.00 71.12 92 PHE A O 1
ATOM 798 N N . ASN A 1 93 ? -13.883 1.216 -15.567 1.00 73.56 93 ASN A N 1
ATOM 799 C CA . ASN A 1 93 ? -15.002 1.147 -14.629 1.00 73.56 93 ASN A CA 1
ATOM 800 C C . ASN A 1 93 ? -14.515 1.017 -13.180 1.00 73.56 93 ASN A C 1
ATOM 802 O O . ASN A 1 93 ? -14.989 1.750 -12.310 1.00 73.56 93 ASN A O 1
ATOM 806 N N . PHE A 1 94 ? -13.522 0.159 -12.930 1.00 76.31 94 PHE A N 1
ATOM 807 C CA . PHE A 1 94 ? -12.884 0.043 -11.621 1.00 76.31 94 PHE A CA 1
ATOM 808 C C . PHE A 1 94 ? -12.240 1.361 -11.182 1.00 76.31 94 PHE A C 1
ATOM 810 O O . PHE A 1 94 ? -12.466 1.810 -10.063 1.00 76.31 94 PHE A O 1
ATOM 817 N N . GLN A 1 95 ? -11.459 2.015 -12.045 1.00 71.38 95 GLN A N 1
ATOM 818 C CA . GLN A 1 95 ? -10.821 3.288 -11.706 1.00 71.38 95 GLN A CA 1
ATOM 819 C C . GLN A 1 95 ? -11.845 4.386 -11.420 1.00 71.38 95 GLN A C 1
ATOM 821 O O . GLN A 1 95 ? -11.629 5.173 -10.505 1.00 71.38 95 GLN A O 1
ATOM 826 N N . VAL A 1 96 ? -12.953 4.443 -12.160 1.00 74.75 96 VAL A N 1
ATOM 827 C CA . VAL A 1 96 ? -14.051 5.385 -11.900 1.00 74.75 96 VAL A CA 1
ATOM 828 C C . VAL A 1 96 ? -14.696 5.096 -10.550 1.00 74.75 96 VAL A C 1
ATOM 830 O O . VAL A 1 96 ? -14.856 6.008 -9.746 1.00 74.75 96 VAL A O 1
ATOM 833 N N . LYS A 1 97 ? -15.019 3.837 -10.252 1.00 74.75 97 LYS A N 1
ATOM 834 C CA . LYS A 1 97 ? -15.608 3.456 -8.964 1.00 74.75 97 LYS A CA 1
ATOM 835 C C . LYS A 1 97 ? -14.663 3.680 -7.795 1.00 74.75 97 LYS A C 1
ATOM 837 O O . LYS A 1 97 ? -15.088 4.192 -6.766 1.00 74.75 97 LYS A O 1
ATOM 842 N N . LEU A 1 98 ? -13.384 3.365 -7.964 1.00 75.50 98 LEU A N 1
ATOM 843 C CA . LEU A 1 98 ? -12.352 3.641 -6.978 1.00 75.50 98 LEU A CA 1
ATOM 844 C C . LEU A 1 98 ? -12.176 5.147 -6.789 1.00 75.50 98 LEU A C 1
ATOM 846 O O . LEU A 1 98 ? -12.105 5.599 -5.656 1.00 75.50 98 LEU A O 1
ATOM 850 N N . LYS A 1 99 ? -12.169 5.941 -7.865 1.00 70.88 99 LYS A N 1
ATOM 851 C CA . LYS A 1 99 ? -12.187 7.406 -7.770 1.00 70.88 99 LYS A CA 1
ATOM 852 C C . LYS A 1 99 ? -13.429 7.898 -7.042 1.00 70.88 99 LYS A C 1
ATOM 854 O O . LYS A 1 99 ? -13.290 8.757 -6.194 1.00 70.88 99 LYS A O 1
ATOM 859 N N . ASN A 1 100 ? -14.610 7.342 -7.291 1.00 74.81 100 ASN A N 1
ATOM 860 C CA . ASN A 1 100 ? -15.830 7.716 -6.571 1.00 74.81 100 ASN A CA 1
ATOM 861 C C . ASN A 1 100 ? -15.755 7.339 -5.084 1.00 74.81 100 ASN A C 1
ATOM 863 O O . ASN A 1 100 ? -16.093 8.150 -4.228 1.00 74.81 100 ASN A O 1
ATOM 867 N N . PHE A 1 101 ? -15.258 6.140 -4.770 1.00 76.69 101 PHE A N 1
ATOM 868 C CA . PHE A 1 101 ? -14.987 5.706 -3.401 1.00 76.69 101 PHE A CA 1
ATOM 869 C C . PHE A 1 101 ? -13.998 6.649 -2.702 1.00 76.69 101 PHE A C 1
ATOM 871 O O . PHE A 1 101 ? -14.249 7.081 -1.582 1.00 76.69 101 PHE A O 1
ATOM 878 N N . LEU A 1 102 ? -12.912 7.014 -3.387 1.00 70.25 102 LEU A N 1
ATOM 879 C CA . LEU A 1 102 ? -11.891 7.928 -2.885 1.00 70.25 102 LEU A CA 1
ATOM 880 C C . LEU A 1 102 ? -12.354 9.387 -2.858 1.00 70.25 102 LEU A C 1
ATOM 882 O O . LEU A 1 102 ? -11.911 10.124 -2.002 1.00 70.25 102 LEU A O 1
ATOM 886 N N . ASN A 1 103 ? -13.258 9.833 -3.725 1.00 66.06 103 ASN A N 1
ATOM 887 C CA . ASN A 1 103 ? -13.779 11.205 -3.704 1.00 66.06 103 ASN A CA 1
ATOM 888 C C . ASN A 1 103 ? -14.620 11.465 -2.448 1.00 66.06 103 ASN A C 1
ATOM 890 O O . ASN A 1 103 ? -14.670 12.594 -1.968 1.00 66.06 103 ASN A O 1
ATOM 894 N N . ASN A 1 104 ? -15.215 10.416 -1.874 1.00 63.56 104 ASN A N 1
ATOM 895 C CA . ASN A 1 104 ? -15.850 10.480 -0.557 1.00 63.56 104 ASN A CA 1
ATOM 896 C C . ASN A 1 104 ? -14.826 10.578 0.591 1.00 63.56 104 ASN A C 1
ATOM 898 O O . ASN A 1 104 ? -15.177 10.940 1.711 1.00 63.56 104 ASN A O 1
ATOM 902 N N . LEU A 1 105 ? -13.563 10.248 0.320 1.00 57.41 105 LEU A N 1
ATOM 903 C CA . LEU A 1 105 ? -12.438 10.283 1.242 1.00 57.41 1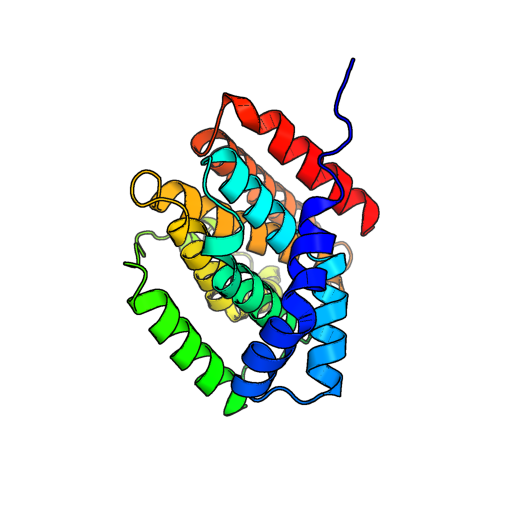05 LEU A CA 1
ATOM 904 C C . LEU A 1 105 ? -11.544 11.450 0.827 1.00 57.41 105 LEU A C 1
ATOM 906 O O . LEU A 1 105 ? -10.589 11.243 0.089 1.00 57.41 105 LEU A O 1
ATOM 910 N N . THR A 1 106 ? -11.884 12.673 1.252 1.00 53.28 106 THR A N 1
ATOM 911 C CA . THR A 1 106 ? -11.215 13.942 0.900 1.00 53.28 106 THR A CA 1
ATOM 912 C C . THR A 1 106 ? -9.782 13.703 0.424 1.00 53.28 106 THR A C 1
ATOM 914 O O . THR A 1 106 ? -8.948 13.295 1.221 1.00 53.28 106 THR A O 1
ATOM 917 N N . ILE A 1 107 ? -9.463 13.904 -0.852 1.00 55.56 107 ILE A N 1
ATOM 918 C CA . ILE A 1 107 ? -8.135 13.567 -1.395 1.00 55.56 107 ILE A CA 1
ATOM 919 C C . ILE A 1 107 ? -7.180 14.730 -1.090 1.00 55.56 107 ILE A C 1
ATOM 921 O O . ILE A 1 107 ? -7.551 15.886 -1.263 1.00 55.56 107 ILE A O 1
ATOM 925 N N . SER A 1 108 ? -5.979 14.466 -0.568 1.00 50.56 108 SER A N 1
ATOM 926 C CA . SER A 1 108 ? -4.872 15.434 -0.626 1.00 50.56 108 SER A CA 1
ATOM 927 C C . SER A 1 108 ? -3.892 14.889 -1.642 1.00 50.56 108 SER A C 1
ATOM 929 O O . SER A 1 108 ? -3.099 13.998 -1.359 1.00 50.56 108 SER A O 1
ATOM 931 N N . SER A 1 109 ? -4.033 15.381 -2.859 1.00 50.59 109 SER A N 1
ATOM 932 C CA . SER A 1 109 ? -3.036 15.220 -3.895 1.00 50.59 109 SER A CA 1
ATOM 933 C C . SER A 1 109 ? -2.312 16.548 -3.942 1.00 50.59 109 SER A C 1
ATOM 935 O O . SER A 1 109 ? -2.679 17.407 -4.735 1.00 50.59 109 SER A O 1
ATOM 937 N N . ASP A 1 110 ? -1.315 16.706 -3.087 1.00 51.59 110 ASP A N 1
ATOM 938 C CA . ASP A 1 110 ? -0.259 17.650 -3.392 1.00 51.59 110 ASP A CA 1
ATOM 939 C C . ASP A 1 110 ? 1.072 16.909 -3.429 1.00 51.59 110 ASP A C 1
ATOM 941 O O . ASP A 1 110 ? 1.372 16.077 -2.567 1.00 51.59 110 ASP A O 1
ATOM 945 N N . LEU A 1 111 ? 1.831 17.281 -4.462 1.00 50.84 111 LEU A N 1
ATOM 946 C CA . LEU A 1 111 ? 3.282 17.231 -4.613 1.00 50.84 111 LEU A CA 1
ATOM 947 C C . LEU A 1 111 ? 3.866 16.255 -5.635 1.00 50.84 111 LEU A C 1
ATOM 949 O O . LEU A 1 111 ? 3.568 15.062 -5.691 1.00 50.84 111 LEU A O 1
ATOM 953 N N . ASN A 1 112 ? 4.808 16.854 -6.364 1.00 55.00 112 ASN A N 1
ATOM 954 C CA . ASN A 1 112 ? 5.865 16.386 -7.256 1.00 55.00 112 ASN A CA 1
ATOM 955 C C . ASN A 1 112 ? 6.681 15.166 -6.779 1.00 55.00 112 ASN A C 1
ATOM 957 O O . ASN A 1 112 ? 7.793 14.982 -7.241 1.00 55.00 112 ASN A O 1
ATOM 961 N N . LEU A 1 113 ? 6.185 14.302 -5.893 1.00 58.22 113 LEU A N 1
ATOM 962 C CA . LEU A 1 113 ? 6.883 13.094 -5.431 1.00 58.22 113 LEU A CA 1
ATOM 963 C C . LEU A 1 113 ? 7.198 12.121 -6.574 1.00 58.22 113 LEU A C 1
ATOM 965 O O . LEU A 1 113 ? 8.255 11.495 -6.578 1.00 58.22 113 LEU A O 1
ATOM 969 N N . GLU A 1 114 ? 6.297 12.016 -7.556 1.00 52.47 114 GLU A N 1
ATOM 970 C CA . GLU A 1 114 ? 6.568 11.304 -8.809 1.00 52.47 114 GLU A CA 1
ATOM 971 C C . GLU A 1 114 ? 7.737 11.948 -9.547 1.00 52.47 114 GLU A C 1
ATOM 973 O O . GLU A 1 114 ? 8.705 11.265 -9.861 1.00 52.47 114 GLU A O 1
ATOM 978 N N . GLU A 1 115 ? 7.696 13.264 -9.747 1.00 52.34 115 GLU A N 1
ATOM 979 C CA . GLU A 1 115 ? 8.774 13.993 -10.406 1.00 52.34 115 GLU A CA 1
ATOM 980 C C . GLU A 1 115 ? 10.094 13.951 -9.619 1.00 52.34 115 GLU A C 1
ATOM 982 O O . GLU A 1 115 ? 11.132 13.814 -10.236 1.00 52.34 115 GLU A O 1
ATOM 987 N N . GLU A 1 116 ? 10.115 14.004 -8.289 1.00 59.06 116 GLU A N 1
ATOM 988 C CA . GLU A 1 116 ? 11.349 13.971 -7.487 1.00 59.06 116 GLU A CA 1
ATOM 989 C C . GLU A 1 116 ? 12.018 12.589 -7.496 1.00 59.06 116 GLU A C 1
ATOM 991 O O . GLU A 1 116 ? 13.244 12.480 -7.564 1.00 59.06 116 GLU A O 1
ATOM 996 N N . ILE A 1 117 ? 11.227 11.513 -7.454 1.00 56.44 117 ILE A N 1
ATOM 997 C CA . ILE A 1 117 ? 11.752 10.140 -7.486 1.00 56.44 117 ILE A CA 1
ATOM 998 C C . ILE A 1 117 ? 12.170 9.750 -8.910 1.00 56.44 117 ILE A C 1
ATOM 1000 O O . ILE A 1 117 ? 13.098 8.959 -9.070 1.00 56.44 117 ILE A O 1
ATOM 1004 N N . LEU A 1 118 ? 11.527 10.315 -9.938 1.00 51.06 118 LEU A N 1
ATOM 1005 C CA . LEU A 1 118 ? 11.757 9.959 -11.341 1.00 51.06 118 LEU A CA 1
ATOM 1006 C C . LEU A 1 118 ? 12.726 10.913 -12.067 1.00 51.06 118 LEU A C 1
ATOM 1008 O O . LEU A 1 118 ? 13.522 10.433 -12.867 1.00 51.06 118 LEU A O 1
ATOM 1012 N N . LYS A 1 119 ? 12.756 12.219 -11.752 1.00 53.84 119 LYS A N 1
ATOM 1013 C CA . LYS A 1 119 ? 13.715 13.200 -12.323 1.00 53.84 119 LYS A CA 1
ATOM 1014 C C . LYS A 1 119 ? 15.143 13.031 -11.808 1.00 53.84 119 LYS A C 1
ATOM 1016 O O . LYS A 1 119 ? 16.050 13.652 -12.346 1.00 53.84 119 LYS A O 1
ATOM 1021 N N . SER A 1 120 ? 15.377 12.190 -10.801 1.00 51.06 120 SER A N 1
ATOM 1022 C CA . SER A 1 120 ? 16.742 11.883 -10.350 1.00 51.06 120 SER A CA 1
ATOM 1023 C C . SER A 1 120 ? 17.556 11.062 -11.366 1.00 51.06 120 SER A C 1
ATOM 1025 O O . SER A 1 120 ? 18.726 10.791 -11.108 1.00 51.06 120 SER A O 1
ATOM 1027 N N . TYR A 1 121 ? 16.977 10.697 -12.521 1.00 49.88 121 TYR A N 1
ATOM 1028 C CA . TYR A 1 121 ? 17.608 9.813 -13.497 1.00 49.88 121 TYR A CA 1
ATOM 1029 C C . TYR A 1 121 ? 17.263 10.170 -14.945 1.00 49.88 121 TYR A C 1
ATOM 1031 O O . TYR A 1 121 ? 16.252 9.719 -15.480 1.00 49.88 121 TYR A O 1
ATOM 1039 N N . ASP A 1 122 ? 18.149 10.930 -15.585 1.00 44.62 122 ASP A N 1
ATOM 1040 C CA . ASP A 1 122 ? 18.144 11.165 -17.030 1.00 44.62 122 ASP A CA 1
ATOM 1041 C C . ASP A 1 122 ? 19.379 10.490 -17.648 1.00 44.62 122 ASP A C 1
ATOM 1043 O O . ASP A 1 122 ? 20.433 11.099 -17.823 1.00 44.62 122 ASP A O 1
ATOM 1047 N N . THR A 1 123 ? 19.291 9.181 -17.900 1.00 50.94 123 THR A N 1
ATOM 1048 C CA . THR A 1 123 ? 20.242 8.478 -18.775 1.00 50.94 123 THR A CA 1
ATOM 1049 C C . THR A 1 123 ? 19.471 7.641 -19.790 1.00 50.94 123 THR A C 1
ATOM 1051 O O . THR A 1 123 ? 18.431 7.053 -19.485 1.00 50.94 123 THR A O 1
ATOM 1054 N N . GLU A 1 124 ? 19.944 7.615 -21.038 1.00 49.09 124 GLU A N 1
ATOM 1055 C CA . GLU A 1 124 ? 19.194 7.049 -22.168 1.00 49.09 124 GLU A CA 1
ATOM 1056 C C . GLU A 1 124 ? 18.875 5.550 -22.024 1.00 49.09 124 GLU A C 1
ATOM 1058 O O . GLU A 1 124 ? 17.839 5.104 -22.521 1.00 49.09 124 GLU A O 1
ATOM 1063 N N . ASP A 1 125 ? 19.672 4.809 -21.247 1.00 45.03 125 ASP A N 1
ATOM 1064 C CA . ASP A 1 125 ? 19.473 3.385 -20.932 1.00 45.03 125 ASP A CA 1
ATOM 1065 C C . ASP A 1 125 ? 18.278 3.107 -19.997 1.00 45.03 125 ASP A C 1
ATOM 1067 O O . ASP A 1 125 ? 17.840 1.963 -19.842 1.00 45.03 125 ASP A O 1
ATOM 1071 N N . LEU A 1 126 ? 17.709 4.142 -19.371 1.00 51.31 126 LEU A N 1
ATOM 1072 C CA . LEU A 1 126 ? 16.632 4.015 -18.387 1.00 51.31 126 LEU A CA 1
ATOM 1073 C C . LEU A 1 126 ? 15.231 4.152 -18.982 1.00 51.31 126 LEU A C 1
ATOM 1075 O O . LEU A 1 126 ? 14.264 3.786 -18.318 1.00 51.31 126 LEU A O 1
ATOM 1079 N N . LYS A 1 127 ? 15.085 4.612 -20.230 1.00 53.59 127 LYS A N 1
ATOM 1080 C CA . LYS A 1 127 ? 13.786 5.033 -20.794 1.00 53.59 127 LYS A CA 1
ATOM 1081 C C . LYS A 1 127 ? 12.699 3.949 -20.751 1.00 53.59 127 LYS A C 1
ATOM 1083 O O . LYS A 1 127 ? 11.557 4.255 -20.428 1.00 53.59 127 LYS A O 1
ATOM 1088 N N . LYS A 1 128 ? 13.018 2.678 -21.028 1.00 54.78 128 LYS A N 1
ATOM 1089 C CA . LYS A 1 128 ? 12.011 1.592 -21.043 1.00 54.78 128 LYS A CA 1
ATOM 1090 C C . LYS A 1 128 ? 11.549 1.206 -19.632 1.00 54.78 128 LYS A C 1
ATOM 1092 O O . LYS A 1 128 ? 10.362 1.234 -19.338 1.00 54.78 128 LYS A O 1
ATOM 1097 N N . SER A 1 129 ? 12.515 0.948 -18.759 1.00 55.16 129 SER A N 1
ATOM 1098 C CA . SER A 1 129 ? 12.357 0.721 -17.321 1.00 55.16 129 SER A CA 1
ATOM 1099 C C . SER A 1 129 ? 11.552 1.814 -16.616 1.00 55.16 129 SER A C 1
ATOM 1101 O O . SER A 1 129 ? 10.628 1.568 -15.840 1.00 55.16 129 SER A O 1
ATOM 1103 N N . HIS A 1 130 ? 11.912 3.052 -16.937 1.00 58.19 130 HIS A N 1
ATOM 1104 C CA . HIS A 1 130 ? 11.298 4.266 -16.442 1.00 58.19 130 HIS A CA 1
ATOM 1105 C C . HIS A 1 130 ? 9.857 4.397 -16.936 1.00 58.19 130 HIS A C 1
ATOM 1107 O O . HIS A 1 130 ? 8.965 4.665 -16.135 1.00 58.19 130 HIS A O 1
ATOM 1113 N N . ASN A 1 131 ? 9.606 4.122 -18.220 1.00 59.28 131 ASN A N 1
ATOM 1114 C CA . ASN A 1 131 ? 8.260 4.115 -18.782 1.00 59.28 131 ASN A CA 1
ATOM 1115 C C . ASN A 1 131 ? 7.368 3.054 -18.132 1.00 59.28 131 ASN A C 1
ATOM 1117 O O . ASN A 1 131 ? 6.214 3.351 -17.858 1.00 59.28 131 ASN A O 1
ATOM 1121 N N . ASP A 1 132 ? 7.866 1.856 -17.820 1.00 61.62 132 ASP A N 1
ATOM 1122 C CA . ASP A 1 132 ? 7.051 0.817 -17.173 1.00 61.62 132 ASP A CA 1
ATOM 1123 C C . ASP A 1 132 ? 6.674 1.187 -15.728 1.00 61.62 132 ASP A C 1
ATOM 1125 O O . ASP A 1 132 ? 5.525 1.002 -15.317 1.00 61.62 132 ASP A O 1
ATOM 1129 N N . ILE A 1 133 ? 7.602 1.785 -14.969 1.00 63.44 133 ILE A N 1
ATOM 1130 C CA . ILE A 1 133 ? 7.326 2.311 -13.621 1.00 63.44 133 ILE A CA 1
ATOM 1131 C C . ILE A 1 133 ? 6.353 3.497 -13.693 1.00 63.44 133 ILE A C 1
ATOM 1133 O O . ILE A 1 133 ? 5.365 3.524 -12.952 1.00 63.44 133 ILE A O 1
ATOM 1137 N N . LEU A 1 134 ? 6.582 4.441 -14.613 1.00 61.59 134 LEU A N 1
ATOM 1138 C CA . LEU A 1 134 ? 5.671 5.552 -14.888 1.00 61.59 134 LEU A CA 1
ATOM 1139 C C . LEU A 1 134 ? 4.283 5.039 -15.266 1.00 61.59 134 LEU A C 1
ATOM 1141 O O . LEU A 1 134 ? 3.296 5.468 -14.690 1.00 61.59 134 LEU A O 1
ATOM 1145 N N . ASN A 1 135 ? 4.167 4.047 -16.142 1.00 64.25 135 ASN A N 1
ATOM 1146 C CA . ASN A 1 135 ? 2.876 3.512 -16.579 1.00 64.25 135 ASN A CA 1
ATOM 1147 C C . ASN A 1 135 ? 2.036 2.940 -15.420 1.00 64.25 135 ASN A C 1
ATOM 1149 O O . ASN A 1 135 ? 0.815 2.806 -15.546 1.00 64.25 135 ASN A O 1
ATOM 1153 N N . LYS A 1 136 ? 2.656 2.628 -14.272 1.00 71.50 136 LYS A N 1
ATOM 1154 C CA . LYS A 1 136 ? 1.979 2.145 -13.060 1.00 71.50 136 LYS A CA 1
ATOM 1155 C C . LYS A 1 136 ? 1.830 3.210 -11.962 1.00 71.50 136 LYS A C 1
ATOM 1157 O O . LYS A 1 136 ? 1.187 2.922 -10.953 1.00 71.50 136 LYS A O 1
ATOM 1162 N N . HIS A 1 137 ? 2.314 4.438 -12.168 1.00 73.44 137 HIS A N 1
ATOM 1163 C CA . HIS A 1 137 ? 2.315 5.526 -11.177 1.00 73.44 137 HIS A CA 1
ATOM 1164 C C . HIS A 1 137 ? 0.918 5.791 -10.578 1.00 73.44 137 HIS A C 1
ATOM 1166 O O . HIS A 1 137 ? 0.744 5.925 -9.364 1.00 73.44 137 HIS A O 1
ATOM 1172 N N . ASN A 1 138 ? -0.118 5.746 -11.424 1.00 74.81 138 ASN A N 1
ATOM 1173 C CA . ASN A 1 138 ? -1.503 5.947 -11.008 1.00 74.81 138 ASN A CA 1
ATOM 1174 C C . ASN A 1 138 ? -1.957 4.912 -9.969 1.00 74.81 138 ASN A C 1
ATOM 1176 O O . ASN A 1 138 ? -2.718 5.247 -9.064 1.00 74.81 138 ASN A O 1
ATOM 1180 N N . TRP A 1 139 ? -1.470 3.672 -10.038 1.00 80.00 139 TRP A N 1
ATOM 1181 C CA . TRP A 1 139 ? -1.787 2.650 -9.041 1.00 80.00 139 TRP A CA 1
ATOM 1182 C C . TRP A 1 139 ? -1.129 2.934 -7.689 1.00 80.00 139 TRP A C 1
ATOM 1184 O O . TRP A 1 139 ? -1.747 2.698 -6.648 1.00 80.00 139 TRP A O 1
ATOM 1194 N N . PHE A 1 140 ? 0.083 3.490 -7.688 1.00 83.81 140 PHE A N 1
ATOM 1195 C CA . PHE A 1 140 ? 0.776 3.892 -6.461 1.00 83.81 140 PHE A CA 1
ATOM 1196 C C . PHE A 1 140 ? 0.098 5.100 -5.807 1.00 83.81 140 PHE A C 1
ATOM 1198 O O . PHE A 1 140 ? -0.106 5.104 -4.593 1.00 83.81 140 PHE A O 1
ATOM 1205 N N . LYS A 1 141 ? -0.364 6.076 -6.603 1.00 82.25 141 LYS A N 1
ATOM 1206 C CA . LYS A 1 141 ? -1.205 7.192 -6.123 1.00 82.25 141 LYS A CA 1
ATOM 1207 C C . LYS A 1 141 ? -2.478 6.698 -5.447 1.00 82.25 141 LYS A C 1
ATOM 1209 O O . LYS A 1 141 ? -2.834 7.162 -4.366 1.00 82.25 141 LYS A O 1
ATOM 1214 N N . LEU A 1 142 ? -3.148 5.721 -6.056 1.00 84.88 142 LEU A N 1
ATOM 1215 C CA . LEU A 1 142 ? -4.345 5.113 -5.479 1.00 84.88 142 LEU A CA 1
ATOM 1216 C C . LEU A 1 142 ? -4.038 4.400 -4.153 1.00 84.88 142 LEU A C 1
ATOM 1218 O O . LEU A 1 142 ? -4.811 4.539 -3.207 1.00 84.88 142 LEU A O 1
ATOM 1222 N N . CYS A 1 143 ? -2.894 3.716 -4.039 1.00 89.00 143 CYS A N 1
ATOM 1223 C CA . CYS A 1 143 ? -2.434 3.175 -2.757 1.00 89.00 143 CYS A CA 1
ATOM 1224 C C . CYS A 1 143 ? -2.222 4.288 -1.720 1.00 89.00 143 CYS A C 1
ATOM 1226 O O . CYS A 1 143 ? -2.729 4.177 -0.606 1.00 89.00 143 CYS A O 1
ATOM 1228 N N . GLY A 1 144 ? -1.533 5.372 -2.087 1.00 89.00 144 GLY A N 1
ATOM 1229 C CA . GLY A 1 144 ? -1.333 6.538 -1.221 1.00 89.00 144 GLY A CA 1
ATOM 1230 C C . GLY A 1 144 ? -2.651 7.103 -0.692 1.00 89.00 144 GLY A C 1
ATOM 1231 O O . GLY A 1 144 ? -2.824 7.243 0.516 1.00 89.00 144 GLY A O 1
ATOM 1232 N N . ASN A 1 145 ? -3.630 7.325 -1.571 1.00 86.69 145 ASN A N 1
ATOM 1233 C CA . ASN A 1 145 ? -4.952 7.827 -1.183 1.00 86.69 145 ASN A CA 1
ATOM 1234 C C . ASN A 1 145 ? -5.679 6.893 -0.210 1.00 86.69 145 ASN A C 1
ATOM 1236 O O . ASN A 1 145 ? -6.293 7.357 0.751 1.00 86.69 145 ASN A O 1
ATOM 1240 N N . ILE A 1 146 ? -5.574 5.577 -0.408 1.00 91.25 146 ILE A N 1
ATOM 1241 C CA . ILE A 1 146 ? -6.151 4.616 0.534 1.00 91.25 146 ILE A CA 1
ATOM 1242 C C . ILE A 1 146 ? -5.474 4.721 1.908 1.00 91.25 146 ILE A C 1
ATOM 1244 O O . ILE A 1 146 ? -6.166 4.711 2.921 1.00 91.25 146 ILE A O 1
ATOM 1248 N N . PHE A 1 147 ? -4.150 4.870 1.984 1.00 92.06 147 PHE A N 1
ATOM 1249 C CA . PHE A 1 147 ? -3.480 5.073 3.274 1.00 92.06 147 PHE A CA 1
ATOM 1250 C C . PHE A 1 147 ? -3.868 6.405 3.926 1.00 92.06 147 PHE A C 1
ATOM 1252 O O . PHE A 1 147 ? -4.103 6.442 5.134 1.00 92.06 147 PHE A O 1
ATOM 1259 N N . ALA A 1 148 ? -3.986 7.475 3.140 1.00 89.94 148 ALA A N 1
ATOM 1260 C CA . ALA A 1 148 ? -4.394 8.797 3.611 1.00 89.94 148 ALA A CA 1
ATOM 1261 C C . ALA A 1 148 ? -5.770 8.785 4.298 1.00 89.94 148 ALA A C 1
ATOM 1263 O O . ALA A 1 148 ? -5.998 9.545 5.236 1.00 89.94 148 ALA A O 1
ATOM 1264 N N . SER A 1 149 ? -6.666 7.878 3.890 1.00 89.12 149 SER A N 1
ATOM 1265 C CA . SER A 1 149 ? -7.995 7.724 4.500 1.00 89.12 149 SER A CA 1
ATOM 1266 C C . SER A 1 149 ? -7.972 7.327 5.985 1.00 89.12 149 SER A C 1
ATOM 1268 O O . SER A 1 149 ? -8.963 7.520 6.687 1.00 89.12 149 SER A O 1
ATOM 1270 N N . ILE A 1 150 ? -6.851 6.797 6.497 1.00 90.56 150 ILE A N 1
ATOM 1271 C CA . ILE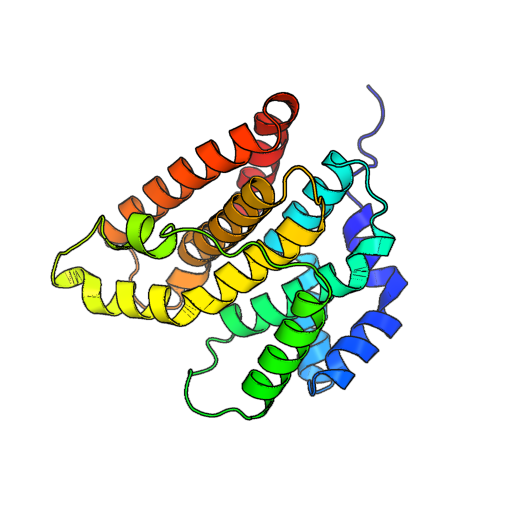 A 1 150 ? -6.741 6.329 7.890 1.00 90.56 150 ILE A CA 1
ATOM 1272 C C . ILE A 1 150 ? -6.866 7.484 8.891 1.00 90.56 150 ILE A C 1
ATOM 1274 O O . ILE A 1 150 ? -7.406 7.300 9.989 1.00 90.56 150 ILE A O 1
ATOM 1278 N N . SER A 1 151 ? -6.359 8.668 8.540 1.00 86.75 151 SER A N 1
ATOM 1279 C CA . SER A 1 151 ? -6.340 9.822 9.434 1.00 86.75 151 SER A CA 1
ATOM 1280 C C . SER A 1 151 ? -6.419 11.133 8.665 1.00 86.75 151 SER A C 1
ATOM 1282 O O . SER A 1 151 ? -5.614 11.388 7.775 1.00 86.75 151 SER A O 1
ATOM 1284 N N . LEU A 1 152 ? -7.343 11.999 9.084 1.00 83.06 152 LEU A N 1
ATOM 1285 C CA . LEU A 1 152 ? -7.422 13.373 8.591 1.00 83.06 152 LEU A CA 1
ATOM 1286 C C . LEU A 1 152 ? -6.231 14.223 9.062 1.00 83.06 152 LEU A C 1
ATOM 1288 O O . LEU A 1 152 ? -5.826 15.133 8.349 1.00 83.06 152 LEU A O 1
ATOM 1292 N N . GLU A 1 153 ? -5.655 13.914 10.228 1.00 86.06 153 GLU A N 1
ATOM 1293 C CA . GLU A 1 153 ? -4.562 14.689 10.835 1.00 86.06 153 GLU A CA 1
ATOM 1294 C C . GLU A 1 153 ? -3.206 14.417 10.173 1.00 86.06 153 GLU A C 1
ATOM 1296 O O . GLU A 1 153 ? -2.420 15.336 9.988 1.00 86.06 153 GLU A O 1
ATOM 1301 N N . LYS A 1 154 ? -2.935 13.159 9.799 1.00 85.81 154 LYS A N 1
ATOM 1302 C CA . LYS A 1 154 ? -1.650 12.707 9.216 1.00 85.81 154 LYS A CA 1
ATOM 1303 C C . LYS A 1 154 ? -1.756 12.358 7.738 1.00 85.81 154 LYS A C 1
ATOM 1305 O O . LYS A 1 154 ? -1.123 11.426 7.233 1.00 85.81 154 LYS A O 1
ATOM 1310 N N . LYS A 1 155 ? -2.686 13.019 7.068 1.00 85.31 155 LYS A N 1
ATOM 1311 C CA . LYS A 1 155 ? -3.173 12.622 5.754 1.00 85.31 155 LYS A CA 1
ATOM 1312 C C . LYS A 1 155 ? -2.053 12.574 4.710 1.00 85.31 155 LYS A C 1
ATOM 1314 O O . LYS A 1 155 ? -1.949 11.593 3.974 1.00 85.31 155 LYS A O 1
ATOM 1319 N N . GLN A 1 156 ? -1.181 13.584 4.691 1.00 85.06 156 GLN A N 1
ATOM 1320 C CA . GLN A 1 156 ? -0.069 13.667 3.741 1.00 85.06 156 GLN A CA 1
ATOM 1321 C C . GLN A 1 156 ? 1.044 12.660 4.063 1.00 85.06 156 GLN A C 1
ATOM 1323 O O . GLN A 1 156 ? 1.599 12.035 3.162 1.00 85.06 156 GLN A O 1
ATOM 1328 N N . GLU A 1 157 ? 1.369 12.458 5.339 1.00 87.31 157 GLU A N 1
ATOM 1329 C CA . GLU A 1 157 ? 2.375 11.486 5.775 1.00 87.31 157 GLU A CA 1
ATOM 1330 C C . GLU A 1 157 ? 1.955 10.065 5.405 1.00 87.31 157 GLU A C 1
ATOM 1332 O O . GLU A 1 157 ? 2.755 9.282 4.888 1.00 87.31 157 GLU A O 1
ATOM 1337 N N . LEU A 1 158 ? 0.680 9.750 5.631 1.00 89.50 158 LEU A N 1
ATOM 1338 C CA . LEU A 1 158 ? 0.075 8.479 5.259 1.00 89.50 158 LEU A CA 1
ATOM 1339 C C . LEU A 1 158 ? 0.022 8.293 3.744 1.00 89.50 158 LEU A C 1
ATOM 1341 O O . LEU A 1 158 ? 0.352 7.206 3.266 1.00 89.50 158 LEU A O 1
ATOM 1345 N N . TYR A 1 159 ? -0.331 9.340 2.994 1.00 88.69 159 TYR A N 1
ATOM 1346 C CA . TYR A 1 159 ? -0.284 9.326 1.534 1.00 88.69 159 TYR A CA 1
ATOM 1347 C C . TYR A 1 159 ? 1.120 8.979 1.026 1.00 88.69 159 TYR A C 1
ATOM 1349 O O . TYR A 1 159 ? 1.291 8.010 0.282 1.00 88.69 159 TYR A O 1
ATOM 1357 N N . ASN A 1 160 ? 2.130 9.722 1.490 1.00 86.06 160 ASN A N 1
ATOM 1358 C CA . ASN A 1 160 ? 3.526 9.532 1.101 1.00 86.06 160 ASN A CA 1
ATOM 1359 C C . ASN A 1 160 ? 3.997 8.111 1.433 1.00 86.06 160 ASN A C 1
ATOM 1361 O O . ASN A 1 160 ? 4.603 7.445 0.594 1.00 86.06 160 ASN A O 1
ATOM 1365 N N . TYR A 1 161 ? 3.685 7.624 2.637 1.00 88.62 161 TYR A N 1
ATOM 1366 C CA . TYR A 1 161 ? 4.030 6.269 3.055 1.00 88.62 161 TYR A CA 1
ATOM 1367 C C . TYR A 1 161 ? 3.364 5.207 2.168 1.00 88.62 161 TYR A C 1
ATOM 1369 O O . TYR A 1 161 ? 4.048 4.314 1.668 1.00 88.62 161 TYR A O 1
ATOM 1377 N N . GLY A 1 162 ? 2.054 5.314 1.925 1.00 89.94 162 GLY A N 1
ATOM 1378 C CA . GLY A 1 162 ? 1.312 4.368 1.088 1.00 89.94 162 GLY A CA 1
ATOM 1379 C C . GLY A 1 162 ? 1.833 4.315 -0.349 1.00 89.94 162 GLY A C 1
ATOM 1380 O O . GLY A 1 162 ? 2.040 3.225 -0.890 1.00 89.94 162 GLY A O 1
ATOM 1381 N N . TYR A 1 163 ? 2.120 5.481 -0.935 1.00 87.88 163 TYR A N 1
ATOM 1382 C CA . TYR A 1 163 ? 2.733 5.596 -2.256 1.00 87.88 163 TYR A CA 1
ATOM 1383 C C . TYR A 1 163 ? 4.104 4.898 -2.289 1.00 87.88 163 TYR A C 1
ATOM 1385 O O . TYR A 1 163 ? 4.312 3.970 -3.074 1.00 87.88 163 TYR A O 1
ATOM 1393 N N . LEU A 1 164 ? 5.015 5.272 -1.385 1.00 86.19 164 LEU A N 1
ATOM 1394 C CA . LEU A 1 164 ? 6.397 4.778 -1.365 1.00 86.19 164 LEU A CA 1
ATOM 1395 C C . LEU A 1 164 ? 6.499 3.279 -1.074 1.00 86.19 164 LEU A C 1
ATOM 1397 O O . LEU A 1 164 ? 7.289 2.588 -1.713 1.00 86.19 164 LEU A O 1
ATOM 1401 N N . VAL A 1 165 ? 5.680 2.753 -0.158 1.00 88.00 165 VAL A N 1
ATOM 1402 C CA . VAL A 1 165 ? 5.608 1.307 0.108 1.00 88.00 165 VAL A CA 1
ATOM 1403 C C . VAL A 1 165 ? 5.197 0.550 -1.151 1.00 88.00 165 VAL A C 1
ATOM 1405 O O . VAL A 1 165 ? 5.798 -0.475 -1.478 1.00 88.00 165 VAL A O 1
ATOM 1408 N N . SER A 1 166 ? 4.169 1.037 -1.853 1.00 87.25 166 SER A N 1
ATOM 1409 C CA . SER A 1 166 ? 3.664 0.370 -3.054 1.00 87.25 166 SER A CA 1
ATOM 1410 C C . SER A 1 166 ? 4.694 0.373 -4.188 1.00 87.25 166 SER A C 1
ATOM 1412 O O . SER A 1 166 ? 4.942 -0.677 -4.784 1.00 87.25 166 SER A O 1
ATOM 1414 N N . LEU A 1 167 ? 5.380 1.502 -4.390 1.00 83.31 167 LEU A N 1
ATOM 1415 C CA . LEU A 1 167 ? 6.483 1.641 -5.336 1.00 83.31 167 LEU A CA 1
ATOM 1416 C C . LEU A 1 167 ? 7.650 0.707 -4.989 1.00 83.31 167 LEU A C 1
ATOM 1418 O O . LEU A 1 167 ? 8.127 -0.043 -5.839 1.00 83.31 167 LEU A O 1
ATOM 1422 N N . PHE A 1 168 ? 8.095 0.713 -3.731 1.00 81.50 168 PHE A N 1
ATOM 1423 C CA . PHE A 1 168 ? 9.228 -0.096 -3.288 1.00 81.50 168 PHE A CA 1
ATOM 1424 C C . PHE A 1 168 ? 8.970 -1.597 -3.459 1.00 81.50 168 PHE A C 1
ATOM 1426 O O . PHE A 1 168 ? 9.841 -2.323 -3.941 1.00 81.50 168 PHE A O 1
ATOM 1433 N N . ILE A 1 169 ? 7.768 -2.069 -3.112 1.00 81.06 169 ILE A N 1
ATOM 1434 C CA . ILE A 1 169 ? 7.377 -3.473 -3.298 1.00 81.06 169 ILE A CA 1
ATOM 1435 C C . ILE A 1 169 ? 7.325 -3.831 -4.787 1.00 81.06 169 ILE A C 1
ATOM 1437 O O . ILE A 1 169 ? 7.810 -4.900 -5.165 1.00 81.06 169 ILE A O 1
ATOM 1441 N N . PHE A 1 170 ? 6.796 -2.942 -5.634 1.00 78.38 170 PHE A N 1
ATOM 1442 C CA . PHE A 1 170 ? 6.766 -3.145 -7.083 1.00 78.38 170 PHE A CA 1
ATOM 1443 C C . PHE A 1 170 ? 8.178 -3.296 -7.667 1.00 78.38 170 PHE A C 1
ATOM 1445 O O . PHE A 1 170 ? 8.482 -4.335 -8.260 1.00 78.38 170 PHE A O 1
ATOM 1452 N N . ILE A 1 171 ? 9.063 -2.323 -7.413 1.00 74.75 171 ILE A N 1
ATOM 1453 C CA . ILE A 1 171 ? 10.464 -2.333 -7.873 1.00 74.75 171 ILE A CA 1
ATOM 1454 C C . ILE A 1 171 ? 11.210 -3.565 -7.334 1.00 74.75 171 ILE A C 1
ATOM 1456 O O . ILE A 1 171 ? 12.017 -4.184 -8.029 1.00 74.75 171 ILE A O 1
ATOM 1460 N N . SER A 1 172 ? 10.952 -3.947 -6.082 1.00 72.50 172 SER A N 1
ATOM 1461 C CA . SER A 1 172 ? 11.688 -5.030 -5.427 1.00 72.50 172 SER A CA 1
ATOM 1462 C C . SER A 1 172 ? 11.307 -6.425 -5.923 1.00 72.50 172 SER A C 1
ATOM 1464 O O . SER A 1 172 ? 12.197 -7.274 -6.023 1.00 72.50 172 SER A O 1
ATOM 1466 N N . PHE A 1 173 ? 10.032 -6.660 -6.257 1.00 67.25 173 PHE A N 1
ATOM 1467 C CA . PHE A 1 173 ? 9.504 -8.016 -6.472 1.00 67.25 173 PHE A CA 1
ATOM 1468 C C . PHE A 1 173 ? 8.795 -8.236 -7.804 1.00 67.25 173 PHE A C 1
ATOM 1470 O O . PHE A 1 173 ? 8.889 -9.328 -8.358 1.00 67.25 173 PHE A O 1
ATOM 1477 N N . GLN A 1 174 ? 8.081 -7.242 -8.325 1.00 61.59 174 GLN A N 1
ATOM 1478 C CA . GLN A 1 174 ? 7.304 -7.412 -9.559 1.00 61.59 174 GLN A CA 1
ATOM 1479 C C . GLN A 1 174 ? 8.069 -6.965 -10.797 1.00 61.59 174 GLN A C 1
ATOM 1481 O O . GLN A 1 174 ? 7.837 -7.494 -11.881 1.00 61.59 174 GLN A O 1
ATOM 1486 N N . TYR A 1 175 ? 9.066 -6.104 -10.610 1.00 56.03 175 TYR A N 1
ATOM 1487 C CA . TYR A 1 175 ? 9.967 -5.676 -11.669 1.00 56.03 175 TYR A CA 1
ATOM 1488 C C . TYR A 1 175 ? 10.756 -6.825 -12.312 1.00 56.03 175 TYR A C 1
ATOM 1490 O O . TYR A 1 175 ? 11.067 -6.754 -13.490 1.00 56.03 175 TYR A O 1
ATOM 1498 N N . LYS A 1 176 ? 11.010 -7.927 -11.585 1.00 49.59 176 LYS A N 1
ATOM 1499 C CA . LYS A 1 176 ? 11.699 -9.121 -12.118 1.00 49.59 176 LYS A CA 1
ATOM 1500 C C . LYS A 1 176 ? 10.958 -9.818 -13.272 1.00 49.59 176 LYS A C 1
ATOM 1502 O O . LYS A 1 176 ? 11.576 -10.580 -14.001 1.00 49.59 176 LYS A O 1
ATOM 1507 N N . LYS A 1 177 ? 9.646 -9.592 -13.442 1.00 50.62 177 LYS A N 1
ATOM 1508 C CA . LYS A 1 177 ? 8.893 -10.101 -14.608 1.00 50.62 177 LYS A CA 1
ATOM 1509 C C . LYS A 1 177 ? 9.245 -9.352 -15.899 1.00 50.62 177 LYS A C 1
ATOM 1511 O O . LYS A 1 177 ? 9.035 -9.881 -16.985 1.00 50.62 177 LYS A O 1
ATOM 1516 N N . ILE A 1 178 ? 9.777 -8.138 -15.774 1.00 50.81 178 ILE A N 1
ATOM 1517 C CA . ILE A 1 178 ? 10.310 -7.330 -16.864 1.00 50.81 178 ILE A CA 1
ATOM 1518 C C . ILE A 1 178 ? 11.794 -7.692 -16.933 1.00 50.81 178 ILE A C 1
ATOM 1520 O O . ILE A 1 178 ? 12.493 -7.611 -15.932 1.00 50.81 178 ILE A O 1
ATOM 1524 N N . ASN A 1 179 ? 12.248 -8.177 -18.084 1.00 47.97 179 ASN A N 1
ATOM 1525 C CA . ASN A 1 179 ? 13.514 -8.886 -18.323 1.00 47.97 179 ASN A CA 1
ATOM 1526 C C . ASN A 1 179 ? 14.788 -8.020 -18.095 1.00 47.97 179 ASN A C 1
ATOM 1528 O O . ASN A 1 179 ? 15.556 -7.762 -19.016 1.00 47.97 179 ASN A O 1
ATOM 1532 N N . ILE A 1 180 ? 14.976 -7.507 -16.879 1.00 48.28 180 ILE A N 1
ATOM 1533 C CA . ILE A 1 180 ? 16.019 -6.562 -16.450 1.00 48.28 180 ILE A CA 1
ATOM 1534 C C . ILE A 1 180 ? 16.650 -7.129 -15.173 1.00 48.28 180 ILE A C 1
ATOM 1536 O O . ILE A 1 180 ? 16.755 -6.483 -14.126 1.00 48.28 180 ILE A O 1
ATOM 1540 N N . GLU A 1 181 ? 16.998 -8.412 -15.210 1.00 48.22 181 GLU A N 1
ATOM 1541 C CA . GLU A 1 181 ? 17.771 -9.002 -14.130 1.00 48.22 181 GLU A CA 1
ATOM 1542 C C . GLU A 1 181 ? 19.183 -8.396 -14.159 1.00 48.22 181 GLU A C 1
ATOM 1544 O O . GLU A 1 181 ? 19.911 -8.514 -15.139 1.00 48.22 181 GLU A O 1
ATOM 1549 N N . ASN A 1 182 ? 19.556 -7.740 -13.055 1.00 53.81 182 ASN A N 1
ATOM 1550 C CA . ASN A 1 182 ? 20.927 -7.351 -12.698 1.00 53.81 182 ASN A CA 1
ATOM 1551 C C . ASN A 1 182 ? 21.556 -6.129 -13.392 1.00 53.81 182 ASN A C 1
ATOM 1553 O O . ASN A 1 182 ? 22.778 -6.047 -13.475 1.00 53.81 182 ASN A O 1
ATOM 1557 N N . SER A 1 183 ? 20.777 -5.122 -13.797 1.00 58.59 183 SER A N 1
ATOM 1558 C CA . SER A 1 183 ? 21.373 -3.801 -14.066 1.00 58.59 183 SER A CA 1
ATOM 1559 C C . SER A 1 183 ? 21.668 -3.066 -12.749 1.00 58.59 183 SER A C 1
ATOM 1561 O O . SER A 1 183 ? 20.788 -3.001 -11.885 1.00 58.59 183 SER A O 1
ATOM 1563 N N . GLU A 1 184 ? 22.849 -2.461 -12.618 1.00 61.03 184 GLU A N 1
ATOM 1564 C CA . GLU A 1 184 ? 23.239 -1.538 -11.531 1.00 61.03 184 GLU A CA 1
ATOM 1565 C C . GLU A 1 184 ? 22.146 -0.485 -11.240 1.00 61.03 184 GLU A C 1
ATOM 1567 O O . GLU A 1 184 ? 21.825 -0.175 -10.092 1.0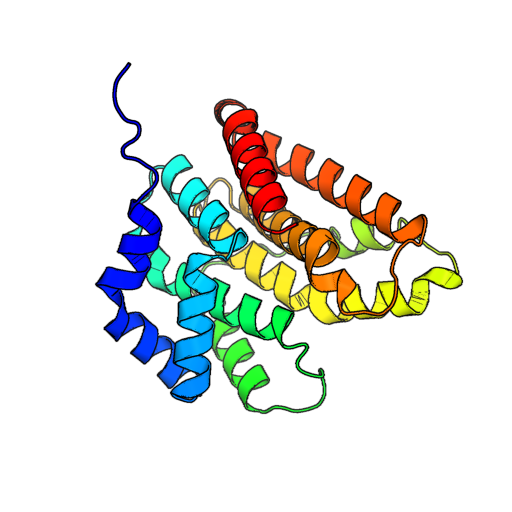0 61.03 184 GLU A O 1
ATOM 1572 N N . ASN A 1 185 ? 21.442 -0.066 -12.288 1.00 64.75 185 ASN A N 1
ATOM 1573 C CA . ASN A 1 185 ? 20.291 0.831 -12.250 1.00 64.75 185 ASN A CA 1
ATOM 1574 C C . ASN A 1 185 ? 19.138 0.353 -11.348 1.00 64.75 185 ASN A C 1
ATOM 1576 O O . ASN A 1 185 ? 18.575 1.133 -10.582 1.00 64.75 185 ASN A O 1
ATOM 1580 N N . LEU A 1 186 ? 18.785 -0.935 -11.389 1.00 68.75 186 LEU A N 1
ATOM 1581 C CA . LEU A 1 186 ? 17.710 -1.490 -10.556 1.00 68.75 186 LEU A CA 1
ATOM 1582 C C . LEU A 1 186 ? 18.096 -1.474 -9.071 1.00 68.75 186 LEU A C 1
ATOM 1584 O O . LEU A 1 186 ? 17.245 -1.253 -8.206 1.00 68.75 186 LEU A O 1
ATOM 1588 N N . TYR A 1 187 ? 19.373 -1.706 -8.771 1.00 72.75 187 TYR A N 1
ATOM 1589 C CA . TYR A 1 187 ? 19.885 -1.608 -7.410 1.00 72.75 187 TYR A CA 1
ATOM 1590 C C . TYR A 1 187 ? 19.769 -0.172 -6.883 1.00 72.75 187 TYR A C 1
ATOM 1592 O O . TYR A 1 187 ? 19.241 0.036 -5.789 1.00 72.75 187 TYR A O 1
ATOM 1600 N N . ILE A 1 188 ? 20.150 0.816 -7.697 1.00 70.94 188 ILE A N 1
ATOM 1601 C CA . ILE A 1 188 ? 20.032 2.240 -7.362 1.00 70.94 188 ILE A CA 1
ATOM 1602 C C . ILE A 1 188 ? 18.565 2.638 -7.116 1.00 70.94 188 ILE A C 1
ATOM 1604 O O . ILE A 1 188 ? 18.257 3.263 -6.098 1.00 70.94 188 ILE A O 1
ATOM 1608 N N . TYR A 1 189 ? 17.629 2.206 -7.970 1.00 69.56 189 TYR A N 1
ATOM 1609 C CA . TYR A 1 189 ? 16.199 2.468 -7.757 1.00 69.56 189 TYR A CA 1
ATOM 1610 C C . TYR A 1 189 ? 15.675 1.884 -6.445 1.00 69.56 189 TYR A C 1
ATOM 1612 O O . TYR A 1 189 ? 14.938 2.555 -5.717 1.00 69.56 189 TYR A O 1
ATOM 1620 N N . LYS A 1 190 ? 16.064 0.646 -6.113 1.00 75.50 190 LYS A N 1
ATOM 1621 C CA . LYS A 1 190 ? 15.687 0.016 -4.840 1.00 75.50 190 LYS A CA 1
ATOM 1622 C C . LYS A 1 190 ? 16.249 0.787 -3.654 1.00 75.50 190 LYS A C 1
ATOM 1624 O O . LYS A 1 190 ? 15.513 1.008 -2.693 1.00 75.50 190 LYS A O 1
ATOM 1629 N N . LEU A 1 191 ? 17.513 1.207 -3.726 1.00 75.62 191 LEU A N 1
ATOM 1630 C CA . LEU A 1 191 ? 18.169 1.966 -2.665 1.00 75.62 191 LEU A CA 1
ATOM 1631 C C . LEU A 1 191 ? 17.431 3.282 -2.398 1.00 75.62 191 LEU A C 1
ATOM 1633 O O . LEU A 1 191 ? 17.071 3.558 -1.258 1.00 75.62 191 LEU A O 1
ATOM 1637 N N . ASN A 1 192 ? 17.120 4.049 -3.441 1.00 74.75 192 ASN A N 1
ATOM 1638 C CA . ASN A 1 192 ? 16.440 5.335 -3.291 1.00 74.75 192 ASN A CA 1
ATOM 1639 C C . ASN A 1 192 ? 15.005 5.200 -2.798 1.00 74.75 192 ASN A C 1
ATOM 1641 O O . ASN A 1 192 ? 14.600 5.915 -1.879 1.00 74.75 192 ASN A O 1
ATOM 1645 N N . ALA A 1 193 ? 14.240 4.274 -3.382 1.00 76.06 193 ALA A N 1
ATOM 1646 C CA . ALA A 1 193 ? 12.882 4.001 -2.931 1.00 76.06 193 ALA A CA 1
ATOM 1647 C C . ALA A 1 193 ? 12.878 3.581 -1.453 1.00 76.06 193 ALA A C 1
ATOM 1649 O O . ALA A 1 193 ? 12.031 4.042 -0.691 1.00 76.06 193 ALA A O 1
ATOM 1650 N N . ASN A 1 194 ? 13.862 2.783 -1.026 1.00 80.62 194 ASN A N 1
ATOM 1651 C CA . ASN A 1 194 ? 14.038 2.402 0.372 1.00 80.62 194 ASN A CA 1
ATOM 1652 C C . ASN A 1 194 ? 14.415 3.595 1.268 1.00 80.62 194 ASN A C 1
ATOM 1654 O O . ASN A 1 194 ? 13.833 3.759 2.337 1.00 80.62 194 ASN A O 1
ATOM 1658 N N . THR A 1 195 ? 15.339 4.460 0.842 1.00 81.50 195 THR A N 1
ATOM 1659 C CA . THR A 1 195 ? 15.718 5.675 1.586 1.00 81.50 195 THR A CA 1
ATOM 1660 C C . THR A 1 195 ? 14.511 6.583 1.806 1.00 81.50 195 THR A C 1
ATOM 1662 O O . THR A 1 195 ? 14.194 6.926 2.946 1.00 81.50 195 THR A O 1
ATOM 1665 N N . LYS A 1 196 ? 13.762 6.890 0.741 1.00 82.38 196 LYS A N 1
ATOM 1666 C CA . LYS A 1 196 ? 12.537 7.695 0.831 1.00 82.38 196 LYS A CA 1
ATOM 1667 C C . LYS A 1 196 ? 11.465 7.022 1.680 1.00 82.38 196 LYS A C 1
ATOM 1669 O O . LYS A 1 196 ? 10.806 7.686 2.480 1.00 82.38 196 LYS A O 1
ATOM 1674 N N . LEU A 1 197 ? 11.310 5.704 1.560 1.00 83.25 197 LEU A N 1
ATOM 1675 C CA . LEU A 1 197 ? 10.392 4.942 2.400 1.00 83.25 197 LEU A CA 1
ATOM 1676 C C . LEU A 1 197 ? 10.769 5.045 3.884 1.00 83.25 197 LEU A C 1
ATOM 1678 O O . LEU A 1 197 ? 9.887 5.243 4.721 1.00 83.25 197 LEU A O 1
ATOM 1682 N N . ASN A 1 198 ? 12.054 4.965 4.223 1.00 82.69 198 ASN A N 1
ATOM 1683 C CA . ASN A 1 198 ? 12.525 5.135 5.595 1.00 82.69 198 ASN A CA 1
ATOM 1684 C C . ASN A 1 198 ? 12.222 6.548 6.116 1.00 82.69 198 ASN A C 1
ATOM 1686 O O . ASN A 1 198 ? 11.635 6.688 7.190 1.00 82.69 198 ASN A O 1
ATOM 1690 N N . GLU A 1 199 ? 12.517 7.589 5.333 1.00 83.75 199 GLU A N 1
ATOM 1691 C CA . GLU A 1 199 ? 12.175 8.977 5.678 1.00 83.75 199 GLU A CA 1
ATOM 1692 C C . GLU A 1 199 ? 10.669 9.140 5.958 1.00 83.75 199 GLU A C 1
ATOM 1694 O O . GLU A 1 199 ? 10.274 9.709 6.979 1.00 83.75 199 GLU A O 1
ATOM 1699 N N . ALA A 1 200 ? 9.812 8.600 5.085 1.00 83.12 200 ALA A N 1
ATOM 1700 C CA . ALA A 1 200 ? 8.360 8.675 5.241 1.00 83.12 200 ALA A CA 1
ATOM 1701 C C . ALA A 1 200 ? 7.850 7.869 6.447 1.00 83.12 200 ALA A C 1
ATOM 1703 O O . ALA A 1 200 ? 6.999 8.343 7.200 1.00 83.12 200 ALA A O 1
ATOM 1704 N N . THR A 1 201 ? 8.391 6.670 6.676 1.00 83.56 201 THR A N 1
ATOM 1705 C CA . THR A 1 201 ? 8.009 5.826 7.821 1.00 83.56 201 THR A CA 1
ATOM 1706 C C . THR A 1 201 ? 8.376 6.504 9.141 1.00 83.56 201 THR A C 1
ATOM 1708 O O . THR A 1 201 ? 7.618 6.430 10.110 1.00 83.56 201 THR A O 1
ATOM 1711 N N . MET A 1 202 ? 9.524 7.188 9.188 1.00 84.38 202 MET A N 1
ATOM 1712 C CA . MET A 1 202 ? 9.965 7.919 10.374 1.00 84.38 202 MET A CA 1
ATOM 1713 C C . MET A 1 202 ? 9.012 9.073 10.695 1.00 84.38 202 MET A C 1
ATOM 1715 O O . MET A 1 202 ? 8.646 9.242 11.854 1.00 84.38 202 MET A O 1
ATOM 1719 N N . LYS A 1 203 ? 8.540 9.807 9.676 1.00 83.44 203 LYS A N 1
ATOM 1720 C CA . LYS A 1 203 ? 7.529 10.869 9.837 1.00 83.44 203 LYS A CA 1
ATOM 1721 C C . LYS A 1 203 ? 6.185 10.337 10.347 1.00 83.44 203 LYS A C 1
ATOM 1723 O O . LYS A 1 203 ? 5.532 10.998 11.147 1.00 83.44 203 LYS A O 1
ATOM 1728 N N . LEU A 1 204 ? 5.785 9.133 9.932 1.00 80.44 204 LEU A N 1
ATOM 1729 C CA . LEU A 1 204 ? 4.510 8.532 10.331 1.00 80.44 204 LEU A CA 1
ATOM 1730 C C . LEU A 1 204 ? 4.449 8.196 11.833 1.00 80.44 204 LEU A C 1
ATOM 1732 O O . LEU A 1 204 ? 3.472 8.502 12.529 1.00 80.44 204 LEU A O 1
ATOM 1736 N N . SER A 1 205 ? 5.476 7.502 12.328 1.00 75.81 205 SER A N 1
ATOM 1737 C CA . SER A 1 205 ? 5.566 7.111 13.733 1.00 75.81 205 SER A CA 1
ATOM 1738 C C . SER A 1 205 ? 7.017 6.830 14.126 1.00 75.81 205 SER A C 1
ATOM 1740 O O . SER A 1 205 ? 7.460 5.683 14.021 1.00 75.81 205 SER A O 1
ATOM 1742 N N . PRO A 1 206 ? 7.754 7.826 14.652 1.00 73.06 206 PRO A N 1
ATOM 1743 C CA . PRO A 1 206 ? 9.142 7.635 15.076 1.00 73.06 206 PRO A CA 1
ATOM 1744 C C . PRO A 1 206 ? 9.290 6.495 16.093 1.00 73.06 206 PRO A C 1
ATOM 1746 O O . PRO A 1 206 ? 10.182 5.658 15.992 1.00 73.06 206 PRO A O 1
ATOM 1749 N N . ILE A 1 207 ? 8.339 6.399 17.029 1.00 73.25 207 ILE A N 1
ATOM 1750 C CA . ILE A 1 207 ? 8.319 5.382 18.091 1.00 73.25 207 ILE A CA 1
ATOM 1751 C C . ILE A 1 207 ? 8.133 3.967 17.520 1.00 73.25 207 ILE A C 1
ATOM 1753 O O . ILE A 1 207 ? 8.640 2.996 18.080 1.00 73.25 207 ILE A O 1
ATOM 1757 N N . GLN A 1 208 ? 7.400 3.826 16.413 1.00 70.81 208 GLN A N 1
ATOM 1758 C CA . GLN A 1 208 ? 7.083 2.522 15.820 1.00 70.81 208 GLN A CA 1
ATOM 1759 C C . GLN A 1 208 ? 7.849 2.242 14.524 1.00 70.81 208 GLN A C 1
ATOM 1761 O O . GLN A 1 208 ? 7.659 1.184 13.922 1.00 70.81 208 GLN A O 1
ATOM 1766 N N . PHE A 1 209 ? 8.750 3.145 14.135 1.00 74.06 209 PHE A N 1
ATOM 1767 C CA . PHE A 1 209 ? 9.556 3.076 12.922 1.00 74.06 209 PHE A CA 1
ATOM 1768 C C . PHE A 1 209 ? 10.276 1.731 12.804 1.00 74.06 209 PHE A C 1
ATOM 1770 O O . PHE A 1 209 ? 10.010 0.965 11.880 1.00 74.06 209 PHE A O 1
ATOM 1777 N N . ASN A 1 210 ? 11.075 1.373 13.813 1.00 72.12 210 ASN A N 1
ATOM 1778 C CA . ASN A 1 210 ? 11.808 0.105 13.830 1.00 72.12 210 ASN A CA 1
ATOM 1779 C C . ASN A 1 210 ? 10.872 -1.104 13.699 1.00 72.12 210 ASN A C 1
ATOM 1781 O O . ASN A 1 210 ? 11.203 -2.078 13.032 1.00 72.12 210 ASN A O 1
ATOM 1785 N N . HIS A 1 211 ? 9.674 -1.050 14.289 1.00 73.25 211 HIS A N 1
ATOM 1786 C CA . HIS A 1 211 ? 8.706 -2.139 14.177 1.00 73.25 211 HIS A CA 1
ATOM 1787 C C . HIS A 1 211 ? 8.161 -2.294 12.751 1.00 73.25 211 HIS A C 1
ATOM 1789 O O . HIS A 1 211 ? 8.019 -3.421 12.267 1.00 73.25 211 HIS A O 1
ATOM 1795 N N . LEU A 1 212 ? 7.845 -1.178 12.089 1.00 73.44 212 LEU A N 1
ATOM 1796 C CA . LEU A 1 212 ? 7.363 -1.164 10.710 1.00 73.44 212 LEU A CA 1
ATOM 1797 C C . LEU A 1 212 ? 8.449 -1.623 9.737 1.00 73.44 212 LEU A C 1
ATOM 1799 O O . LEU A 1 212 ? 8.164 -2.478 8.898 1.00 73.44 212 LEU A O 1
ATOM 1803 N N . ILE A 1 213 ? 9.686 -1.147 9.897 1.00 73.25 213 ILE A N 1
ATOM 1804 C CA . ILE A 1 213 ? 10.828 -1.568 9.075 1.00 73.25 213 ILE A CA 1
ATOM 1805 C C . ILE A 1 213 ? 11.122 -3.057 9.262 1.00 73.25 213 ILE A C 1
ATOM 1807 O O . ILE A 1 213 ? 11.131 -3.800 8.283 1.00 73.25 213 ILE A O 1
ATOM 1811 N N . LEU A 1 214 ? 11.258 -3.535 10.505 1.00 71.69 214 LEU A N 1
ATOM 1812 C CA . LEU A 1 214 ? 11.537 -4.950 10.780 1.00 71.69 214 LEU A CA 1
ATOM 1813 C C . LEU A 1 214 ? 10.456 -5.873 10.212 1.00 71.69 214 LEU A C 1
ATOM 1815 O O . LEU A 1 214 ? 10.765 -6.913 9.636 1.00 71.69 214 LEU A O 1
ATOM 1819 N N . LYS A 1 215 ? 9.175 -5.503 10.345 1.00 69.62 215 LYS A N 1
ATOM 1820 C CA . LYS A 1 215 ? 8.086 -6.288 9.749 1.00 69.62 215 LYS A CA 1
ATOM 1821 C C . LYS A 1 215 ? 8.115 -6.267 8.230 1.00 69.62 215 LYS A C 1
ATOM 1823 O O . LYS A 1 215 ? 7.853 -7.307 7.633 1.00 69.62 215 LYS A O 1
ATOM 1828 N N . THR A 1 216 ? 8.395 -5.109 7.636 1.00 69.12 216 THR A N 1
ATOM 1829 C CA . THR A 1 216 ? 8.519 -4.962 6.184 1.00 69.12 216 THR A CA 1
ATOM 1830 C C . THR A 1 216 ? 9.626 -5.885 5.686 1.00 69.12 216 THR A C 1
ATOM 1832 O O . THR A 1 216 ? 9.322 -6.824 4.959 1.00 69.12 216 THR A O 1
ATOM 1835 N N . ASN A 1 217 ? 10.852 -5.738 6.193 1.00 67.94 217 ASN A N 1
ATOM 1836 C CA . ASN A 1 217 ? 12.009 -6.548 5.797 1.00 67.94 217 ASN A CA 1
ATOM 1837 C C . ASN A 1 217 ? 11.768 -8.053 5.982 1.00 67.94 217 ASN A C 1
ATOM 1839 O O . ASN A 1 217 ? 11.912 -8.815 5.032 1.00 67.94 217 ASN A O 1
ATOM 1843 N N . HIS A 1 218 ? 11.272 -8.475 7.151 1.00 73.62 218 HIS A N 1
ATOM 1844 C CA . HIS A 1 218 ? 10.957 -9.886 7.426 1.00 73.62 218 HIS A CA 1
ATOM 1845 C C . HIS A 1 218 ? 9.929 -10.489 6.460 1.00 73.62 218 HIS A C 1
ATOM 1847 O O . HIS A 1 218 ? 9.893 -11.697 6.230 1.00 73.62 218 HIS A O 1
ATOM 1853 N N . TRP A 1 219 ? 9.005 -9.683 5.936 1.00 68.31 219 TRP A N 1
ATOM 1854 C CA . TRP A 1 219 ? 8.043 -10.167 4.947 1.00 68.31 219 TRP A CA 1
ATOM 1855 C C . TRP A 1 219 ? 8.620 -10.202 3.541 1.00 68.31 219 TRP A C 1
ATOM 1857 O O . TRP A 1 219 ? 8.251 -11.099 2.786 1.00 68.31 219 TRP A O 1
ATOM 1867 N N . LEU A 1 220 ? 9.521 -9.278 3.220 1.00 64.31 220 LEU A N 1
ATOM 1868 C CA . LEU A 1 220 ? 10.234 -9.256 1.948 1.00 64.31 220 LEU A CA 1
ATOM 1869 C C . LEU A 1 220 ? 11.179 -10.464 1.829 1.00 64.31 220 LEU A C 1
ATOM 1871 O O . LEU A 1 220 ? 11.147 -11.134 0.803 1.00 64.31 220 LEU A O 1
ATOM 1875 N N . GLU A 1 221 ? 11.889 -10.840 2.898 1.00 68.50 221 GLU A N 1
ATOM 1876 C CA . GLU A 1 221 ? 12.729 -12.058 2.957 1.00 68.50 221 GLU A CA 1
ATOM 1877 C C . GLU A 1 221 ? 11.948 -13.362 2.728 1.00 68.50 221 GLU A C 1
ATOM 1879 O O . GLU A 1 221 ? 12.504 -14.372 2.317 1.00 68.50 221 GLU A O 1
ATOM 1884 N N . LYS A 1 222 ? 10.638 -13.377 2.998 1.00 66.12 222 LYS A N 1
ATOM 1885 C CA . LYS A 1 222 ? 9.793 -14.564 2.771 1.00 66.12 222 LYS A CA 1
ATOM 1886 C C . LYS A 1 222 ? 9.255 -14.678 1.349 1.00 66.12 222 LYS A C 1
ATOM 1888 O O . LYS A 1 222 ? 8.576 -15.663 1.050 1.00 66.12 222 LYS A O 1
ATOM 1893 N N . LEU A 1 223 ? 9.433 -13.640 0.537 1.00 57.44 223 LEU A N 1
ATOM 1894 C CA . LEU A 1 223 ? 9.023 -13.614 -0.865 1.00 57.44 223 LEU A CA 1
ATOM 1895 C C . LEU A 1 223 ? 10.192 -13.855 -1.828 1.00 57.44 223 LEU A C 1
ATOM 1897 O O . LEU A 1 223 ? 9.918 -14.190 -2.980 1.00 57.44 223 LEU A O 1
ATOM 1901 N N . SER A 1 224 ? 11.439 -13.663 -1.378 1.00 50.03 224 SER A N 1
ATOM 1902 C CA . SER A 1 224 ? 12.668 -14.080 -2.072 1.00 50.03 224 SER A CA 1
ATOM 1903 C C . SER A 1 224 ? 12.887 -15.580 -1.970 1.00 50.03 224 SER A C 1
ATOM 1905 O O . SER A 1 224 ? 13.316 -16.155 -2.989 1.00 50.03 224 SER A O 1
#

Organism: NCBI:txid216874

Secondary structure (DSSP, 8-state):
---GGGGSHHHHHHHHTHHHHHHHHHHTT--HHHHHHHHHHHTT-HHHHHHHHHHHHTT--GGGGHHHHHHHHHHHHHHHTT--SS--HHHHHHHHHHHHHHHTS-------HHHHHHTT---GGGHHHHHHHHHTHHHHHHHHHHHHTT-STTHHHHHHHHHHHHHHHIIIIIGGGSS-TT-HHHHHHHHHHHHHHHHHHHHH-GGGHHHHHHHHHHHHTTT-

Foldseek 3Di:
DDDPPPPCVQLCLCVVCVVVLLVVVVVLVDDPVLSVVLSVCSVQPLLLVLLLVLLVVLVHDSVVLSVLSSLLSVLVSCLQVVPPPPDDPSVVSSVVVLVVVLVVQPDDDDDPPVVVLLVVDDDPVCVVVSVSLVVSLVSLQSQLSSQLSSDPVCNNLSSQLSSLLVSLCCLLAVCVVVVDPDDPVSVVSNVVSVVSNLVSLCVSPVPCSVVSVVSSVVSSVVRD

Sequence (224 aa):
MKNHKKIKSYKIFIKNHKKIFQKIVSDEGFDNSQVKKIFKLSQKNIILRLFLNVVTIEKKHLSSFYNEAVFLLIIFWFIDNDFEYKKNQDQFNFQVKLKNFLNNLTISSDLNLEEEILKSYDTEDLKKSHNDILNKHNWFKLCGNIFASISLEKKQELYNYGYLVSLFIFISFQYKKINIENSENLYIYKLNANTKLNEATMKLSPIQFNHLILKTNHWLEKLS